Protein AF-A8AFY2-F1 (afdb_monomer_lite)

Secondary structure (DSSP, 8-state):
-PPPTTGGGTTTB-TTS-EEEEEEEESSTTSPEEEEEEEEE-HHHHHHHHHHHTT-----EEEEEEETTEEEEEEEEEHHHHHHHHT-HHHHHHH-S---HHHHHHHHHHTTTTSS---SEEEEEEEBP---TT-----SPP----GGG-HHHHHHHHHHHHHHHHHHHHHHHHT---SS-GGG--HHHHHHHHHHTT-S-HHHHHHHHHHHHHHHHHHH--EEEE--SSS--EEEESS-HHHHHHHHHHHHHHHHHHT----SS-HHHHHHHHHHHHHHHHH--SS---------HHHHHHHT-

Radius of gyration: 28.15 Å; chains: 1; bounding box: 68×41×70 Å

Sequence (305 aa):
MGIPGNYYLKGYIDDSRSGYIETLFQATFSGTEEVVASCPLLPEEVFLLVERLYWTSIDGDTIYKNDDSGTKLILKYPFSRFWDVITNNFAIAQYSEHYGLSFQLNLREKLNLDNLRFPHFIRITLPGNSIGDEFNKIKTRPHHAGIDHFECRSDIISHATYVEGMLYKIIINSGLSVTGSIDEMTFNEKIVFCRNNKLLKMKLINIVWLLKNLRNEAAHQFSFEIDDSSESHLEIKPVSEKLLVGIKEFVKTCEKRYGLTAAKIHRFDNSFRMLAGELNEAANLTQVITLGKQFPVELSSYFYG

pLDDT: mean 75.61, std 15.5, range [34.0, 96.06]

Organism: Citrobacter koseri (strain ATCC BAA-895 / CDC 4225-83 / SGSC4696) (NCBI:txid290338)

Foldseek 3Di:
DDFAPLLVLVQFFPLQDKKKKFFWAAPDPPGDIDTWAIAIGHSVLLVLLSQQRRRHNFDWDWDWDQDPVGIKIKTKGFPVRSLCRSQVLVSCVVRPPDNDPPSNVVVCVRRVVVPTDPGGMMIMITHTDHDPDDPPPCPPDPDDDPCVPLPPLVVLLVLLVQVLVLLLLLVVVVPDDDDDDSVPDDSVRSLVVCVVVVLDDVLLSVLNVLSVVLNVCSPDDWDWDDDPPPDRDIDTDSADPVSVVSQVVSLVSLCVVVVNDPDPPDSSVVSSVVSSVVSCVSSVDPDRPPPDPPQDPVRCV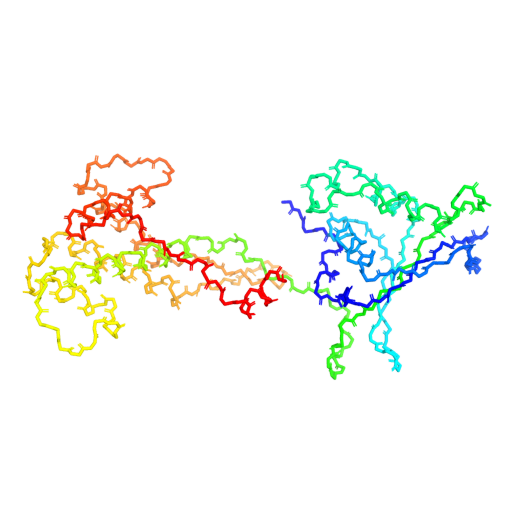VPPD

Structure (mmCIF, N/CA/C/O backbone):
data_AF-A8AFY2-F1
#
_entry.id   AF-A8AFY2-F1
#
loop_
_atom_site.group_PDB
_atom_site.id
_atom_site.type_symbol
_atom_site.label_atom_id
_atom_site.label_alt_id
_atom_site.label_comp_id
_atom_site.label_asym_id
_atom_site.label_entity_id
_atom_site.label_seq_id
_atom_site.pdbx_PDB_ins_code
_atom_site.Cartn_x
_atom_site.Cartn_y
_atom_site.Cartn_z
_atom_site.occupancy
_atom_site.B_iso_or_equiv
_atom_site.auth_seq_id
_atom_site.auth_comp_id
_atom_site.auth_asym_id
_atom_site.auth_atom_id
_atom_site.pdbx_PDB_model_num
ATOM 1 N N . MET A 1 1 ? 18.099 -5.860 -0.831 1.00 35.12 1 MET A N 1
ATOM 2 C CA . MET A 1 1 ? 18.698 -6.257 -2.126 1.00 35.12 1 MET A CA 1
ATOM 3 C C . MET A 1 1 ? 18.617 -5.040 -3.031 1.00 35.12 1 MET A C 1
ATOM 5 O O . MET A 1 1 ? 17.628 -4.331 -2.926 1.00 35.12 1 MET A O 1
ATOM 9 N N . GLY A 1 2 ? 19.662 -4.731 -3.802 1.00 42.06 2 GLY A N 1
ATOM 10 C CA . GLY A 1 2 ? 19.669 -3.542 -4.666 1.00 42.06 2 GLY A CA 1
ATOM 11 C C . GLY A 1 2 ? 18.605 -3.619 -5.763 1.00 42.06 2 GLY A C 1
ATOM 12 O O . GLY A 1 2 ? 18.209 -4.713 -6.159 1.00 42.06 2 GLY A O 1
ATOM 13 N N . ILE A 1 3 ? 18.147 -2.458 -6.231 1.00 46.72 3 ILE A N 1
ATOM 14 C CA . ILE A 1 3 ? 17.196 -2.347 -7.343 1.00 46.72 3 ILE A CA 1
ATOM 15 C C . ILE A 1 3 ? 17.880 -2.872 -8.618 1.00 46.72 3 ILE A C 1
ATOM 17 O O . ILE A 1 3 ? 19.016 -2.469 -8.888 1.00 46.72 3 ILE A O 1
ATOM 21 N N . PRO A 1 4 ? 17.240 -3.756 -9.403 1.00 60.00 4 PRO A N 1
ATOM 22 C CA . PRO A 1 4 ? 17.824 -4.234 -10.650 1.00 60.00 4 PRO A CA 1
ATOM 23 C C . PRO A 1 4 ? 18.027 -3.095 -11.659 1.00 60.00 4 PRO A C 1
ATOM 25 O O . PRO A 1 4 ? 17.193 -2.196 -11.784 1.00 60.00 4 PRO A O 1
ATOM 28 N N . GLY A 1 5 ? 19.131 -3.143 -12.406 1.00 58.81 5 GLY A N 1
ATOM 29 C CA . GLY A 1 5 ? 19.559 -2.062 -13.307 1.00 58.81 5 GLY A CA 1
ATOM 30 C C . GLY A 1 5 ? 18.551 -1.684 -14.400 1.00 58.81 5 GLY A C 1
ATOM 31 O O . GLY A 1 5 ? 18.557 -0.546 -14.861 1.00 58.81 5 GLY A O 1
ATOM 32 N N . ASN A 1 6 ? 17.650 -2.597 -14.776 1.00 67.88 6 ASN A N 1
ATOM 33 C CA . ASN A 1 6 ? 16.649 -2.388 -15.827 1.00 67.88 6 ASN A CA 1
ATOM 34 C C . ASN A 1 6 ? 15.231 -2.084 -15.306 1.00 67.88 6 ASN A C 1
ATOM 36 O O . ASN A 1 6 ? 14.285 -2.055 -16.092 1.00 67.88 6 ASN A O 1
ATOM 40 N N . TYR A 1 7 ? 15.056 -1.809 -14.006 1.00 63.97 7 TYR A N 1
ATOM 41 C CA . TYR A 1 7 ? 13.734 -1.511 -13.428 1.00 63.97 7 TYR A CA 1
ATOM 42 C C . TYR A 1 7 ? 13.033 -0.311 -14.095 1.00 63.97 7 TYR A C 1
ATOM 44 O O . TYR A 1 7 ? 11.808 -0.253 -14.155 1.00 63.97 7 TYR A O 1
ATOM 52 N N . TYR A 1 8 ? 13.805 0.624 -14.658 1.00 65.62 8 TYR A N 1
ATOM 53 C CA . TYR A 1 8 ? 13.291 1.812 -15.345 1.00 65.62 8 TYR A CA 1
ATOM 54 C C . TYR A 1 8 ? 12.450 1.532 -16.597 1.00 65.62 8 TYR A C 1
ATOM 56 O O . TYR A 1 8 ? 11.739 2.422 -17.059 1.00 65.62 8 TYR A O 1
ATOM 64 N N . LEU A 1 9 ? 12.540 0.327 -17.169 1.00 70.31 9 LEU A N 1
ATOM 65 C CA . LEU A 1 9 ? 11.723 -0.059 -18.319 1.00 70.31 9 LEU A CA 1
ATOM 66 C C . LEU A 1 9 ? 10.231 -0.098 -17.955 1.00 70.31 9 LEU A C 1
ATOM 68 O O . LEU A 1 9 ? 9.378 0.180 -18.801 1.00 70.31 9 LEU A O 1
ATOM 72 N N . LYS A 1 10 ? 9.918 -0.383 -16.682 1.00 66.25 10 LYS A N 1
ATOM 73 C CA . LYS A 1 10 ? 8.554 -0.435 -16.157 1.00 66.25 10 LYS A CA 1
ATOM 74 C C . LYS A 1 10 ? 7.951 0.973 -16.124 1.00 66.25 10 LYS A C 1
ATOM 76 O O . LYS A 1 10 ? 8.438 1.851 -15.417 1.00 66.25 10 LYS A O 1
ATOM 81 N N . GLY A 1 11 ? 6.894 1.183 -16.907 1.00 64.88 11 GLY A N 1
ATOM 82 C CA . GLY A 1 11 ? 6.210 2.473 -17.064 1.00 64.88 11 GLY A CA 1
ATOM 83 C C . GLY A 1 11 ? 6.755 3.359 -18.191 1.00 64.88 11 GLY A C 1
ATOM 84 O O . GLY A 1 11 ? 6.068 4.287 -18.615 1.00 64.88 11 GLY A O 1
ATOM 85 N N . TYR A 1 12 ? 7.947 3.067 -18.725 1.00 70.19 12 TYR A N 1
ATOM 86 C CA . TYR A 1 12 ? 8.491 3.787 -19.882 1.00 70.19 12 TYR A CA 1
ATOM 87 C C . TYR A 1 12 ? 8.052 3.169 -21.215 1.00 70.19 12 TYR A C 1
ATOM 89 O O . TYR A 1 12 ? 7.818 3.895 -22.180 1.00 70.19 12 TYR A O 1
ATOM 97 N N . ILE A 1 13 ? 7.950 1.839 -21.273 1.00 81.00 13 ILE A N 1
ATOM 98 C CA . ILE A 1 13 ? 7.560 1.100 -22.478 1.00 81.00 13 ILE A CA 1
ATOM 99 C C . ILE A 1 13 ? 6.035 1.065 -22.627 1.00 81.00 13 ILE A C 1
ATOM 101 O O . ILE A 1 13 ? 5.325 0.825 -21.654 1.00 81.00 13 ILE A O 1
ATOM 105 N N . ASP A 1 14 ? 5.561 1.299 -23.852 1.00 82.62 14 ASP A N 1
ATOM 106 C CA . ASP A 1 14 ? 4.175 1.079 -24.276 1.00 82.62 14 ASP A CA 1
ATOM 107 C C . ASP A 1 14 ? 4.045 -0.359 -24.803 1.00 82.62 14 ASP A C 1
ATOM 109 O O . ASP A 1 14 ? 4.180 -0.620 -26.000 1.00 82.62 14 ASP A O 1
ATOM 113 N N . ASP A 1 15 ? 3.840 -1.317 -23.904 1.00 82.38 15 ASP A N 1
ATOM 114 C CA . ASP A 1 15 ? 3.744 -2.744 -24.239 1.00 82.38 15 ASP A CA 1
ATOM 115 C C . ASP A 1 15 ? 2.484 -3.122 -25.038 1.00 82.38 15 ASP A C 1
ATOM 117 O O . ASP A 1 15 ? 2.405 -4.234 -25.560 1.00 82.38 15 ASP A O 1
ATOM 121 N N . SER A 1 16 ? 1.550 -2.184 -25.241 1.00 81.69 16 SER A N 1
ATOM 122 C CA . SER A 1 16 ? 0.419 -2.350 -26.161 1.00 81.69 16 SER A CA 1
ATOM 123 C C . SER A 1 16 ? 0.839 -2.307 -27.637 1.00 81.69 16 SER A C 1
ATOM 125 O O . SER A 1 16 ? 0.072 -2.692 -28.526 1.00 81.69 16 SER A O 1
ATOM 127 N N . ARG A 1 17 ? 2.067 -1.854 -27.923 1.00 84.88 17 ARG A N 1
ATOM 128 C CA . ARG A 1 17 ? 2.601 -1.695 -29.277 1.00 84.88 17 ARG A CA 1
ATOM 129 C C . ARG A 1 17 ? 3.676 -2.726 -29.596 1.00 84.88 17 ARG A C 1
ATOM 131 O O . ARG A 1 17 ? 4.396 -3.227 -28.738 1.00 84.88 17 ARG A O 1
ATOM 138 N N . SER A 1 18 ? 3.820 -3.011 -30.887 1.00 90.19 18 SER A N 1
ATOM 139 C CA . SER A 1 18 ? 4.876 -3.890 -31.383 1.00 90.19 18 SER A CA 1
ATOM 140 C C . SER A 1 18 ? 6.263 -3.269 -31.230 1.00 90.19 18 SER A C 1
ATOM 142 O O . SER A 1 18 ? 6.460 -2.070 -31.436 1.00 90.19 18 SER A O 1
ATOM 144 N N . GLY A 1 19 ? 7.233 -4.125 -30.929 1.00 91.44 19 GLY A N 1
ATOM 145 C CA . GLY A 1 19 ? 8.649 -3.793 -30.861 1.00 91.44 19 GLY A CA 1
ATOM 146 C C . GLY A 1 19 ? 9.451 -4.525 -31.928 1.00 91.44 19 GLY A C 1
ATOM 147 O O . GLY A 1 19 ? 8.912 -5.146 -32.848 1.00 91.44 19 GLY A O 1
ATOM 148 N N . TYR A 1 20 ? 10.767 -4.462 -31.797 1.00 92.94 20 TYR A N 1
ATOM 149 C CA . TYR A 1 20 ? 11.687 -5.090 -32.729 1.00 92.94 20 TYR A CA 1
ATOM 150 C C . TYR A 1 20 ? 12.940 -5.587 -32.021 1.00 92.94 20 TYR A C 1
ATOM 152 O O . TYR A 1 20 ? 13.428 -4.934 -31.100 1.00 92.94 20 TYR A O 1
ATOM 160 N N . ILE A 1 21 ? 13.478 -6.721 -32.458 1.00 93.31 21 ILE A N 1
ATOM 161 C CA . ILE A 1 21 ? 14.697 -7.300 -31.897 1.00 93.31 21 ILE A CA 1
ATOM 162 C C . ILE A 1 21 ? 15.632 -7.794 -32.995 1.00 93.31 21 ILE A C 1
ATOM 164 O O . ILE A 1 21 ? 15.208 -8.396 -33.979 1.00 93.31 21 ILE A O 1
ATOM 168 N N . GLU A 1 22 ? 16.918 -7.520 -32.819 1.00 93.00 22 GLU A N 1
ATOM 169 C CA . GLU A 1 22 ? 17.960 -7.759 -33.809 1.00 93.00 22 GLU A CA 1
ATOM 170 C C . GLU A 1 22 ? 19.194 -8.365 -33.155 1.00 93.00 22 GLU A C 1
ATOM 172 O O . GLU A 1 22 ? 19.614 -7.940 -32.078 1.00 93.00 22 GLU A O 1
ATOM 177 N N . THR A 1 23 ? 19.838 -9.305 -33.837 1.00 91.88 23 THR A N 1
ATOM 178 C CA . THR A 1 23 ? 21.165 -9.801 -33.462 1.00 91.88 23 THR A CA 1
ATOM 179 C C . THR A 1 23 ? 22.224 -9.150 -34.333 1.00 91.88 23 THR A C 1
ATOM 181 O O . THR A 1 23 ? 22.080 -9.108 -35.557 1.00 91.88 23 THR A O 1
ATOM 184 N N . LEU A 1 24 ? 23.304 -8.681 -33.718 1.00 90.56 24 LEU A N 1
ATOM 185 C CA . LEU A 1 24 ? 24.365 -7.945 -34.395 1.00 90.56 24 LEU A CA 1
ATOM 186 C C . LEU A 1 24 ? 25.684 -8.714 -34.345 1.00 90.56 24 LEU A C 1
ATOM 188 O O . LEU A 1 24 ? 26.076 -9.247 -33.302 1.00 90.56 24 LEU A O 1
ATOM 192 N N . PHE A 1 25 ? 26.402 -8.710 -35.461 1.00 88.25 25 PHE A N 1
ATOM 193 C CA . PHE A 1 25 ? 27.758 -9.228 -35.574 1.00 88.25 25 PHE A CA 1
ATOM 194 C C . PHE A 1 25 ? 28.734 -8.086 -35.831 1.00 88.25 25 PHE A C 1
ATOM 196 O O . PHE A 1 25 ? 28.479 -7.202 -36.644 1.00 88.25 25 PHE A O 1
ATOM 203 N N . GLN A 1 26 ? 29.873 -8.118 -35.145 1.00 87.38 26 GLN A N 1
ATOM 204 C CA . GLN A 1 26 ? 30.950 -7.163 -35.332 1.00 87.38 26 GLN A CA 1
ATOM 205 C C . GLN A 1 26 ? 32.232 -7.952 -35.603 1.00 87.38 26 GLN A C 1
ATOM 207 O O . GLN A 1 26 ? 32.703 -8.695 -34.747 1.00 87.38 26 GLN A O 1
ATOM 212 N N . ALA A 1 27 ? 32.776 -7.839 -36.817 1.00 79.00 27 ALA A N 1
ATOM 213 C CA . ALA A 1 27 ? 33.933 -8.638 -37.234 1.00 79.00 27 ALA A CA 1
ATOM 214 C C . ALA A 1 27 ? 35.244 -8.206 -36.550 1.00 79.00 27 ALA A C 1
ATOM 216 O O . ALA A 1 27 ? 36.168 -9.003 -36.405 1.00 79.00 27 ALA A O 1
ATOM 217 N N . THR A 1 28 ? 35.341 -6.934 -36.160 1.00 76.62 28 THR A N 1
ATOM 218 C CA . THR A 1 28 ? 36.525 -6.323 -35.544 1.00 76.62 28 THR A CA 1
ATOM 219 C C . THR A 1 28 ? 36.102 -5.327 -34.467 1.00 76.62 28 THR A C 1
ATOM 221 O O . THR A 1 28 ? 35.000 -4.793 -34.518 1.00 76.62 28 THR A O 1
ATOM 224 N N . PHE A 1 29 ? 36.986 -5.029 -33.510 1.00 64.94 29 PHE A N 1
ATOM 225 C CA . PHE A 1 29 ? 36.675 -4.166 -32.357 1.00 64.94 29 PHE A CA 1
ATOM 226 C C . PHE A 1 29 ? 36.197 -2.746 -32.735 1.00 64.94 29 PHE A C 1
ATOM 228 O O . PHE A 1 29 ? 35.421 -2.135 -32.009 1.00 64.94 29 PHE A O 1
ATOM 235 N N . SER A 1 30 ? 36.639 -2.223 -33.883 1.00 70.81 30 SER A N 1
ATOM 236 C CA . SER A 1 30 ? 36.232 -0.923 -34.442 1.00 70.81 30 SER A CA 1
ATOM 237 C C . SER A 1 30 ? 35.389 -1.048 -35.720 1.00 70.81 30 SER A C 1
ATOM 239 O O . SER A 1 30 ? 35.192 -0.064 -36.433 1.00 70.81 30 SER A O 1
ATOM 241 N N . GLY A 1 31 ? 34.928 -2.258 -36.044 1.00 72.31 31 GLY A N 1
ATOM 242 C CA . GLY A 1 31 ? 34.167 -2.544 -37.256 1.00 72.31 31 GLY A CA 1
ATOM 243 C C . GLY A 1 31 ? 32.717 -2.076 -37.169 1.00 72.31 31 GLY A C 1
ATOM 244 O O . GLY A 1 31 ? 32.169 -1.906 -36.079 1.00 72.31 31 GLY A O 1
ATOM 245 N N . THR A 1 32 ? 32.083 -1.900 -38.327 1.00 82.31 32 THR A N 1
ATOM 246 C CA . THR A 1 32 ? 30.643 -1.648 -38.413 1.00 82.31 32 THR A CA 1
ATOM 247 C C . THR A 1 32 ? 29.857 -2.881 -37.987 1.00 82.31 32 THR A C 1
ATOM 249 O O . THR A 1 32 ? 30.237 -4.014 -38.285 1.00 82.31 32 THR A O 1
ATOM 252 N N . GLU A 1 33 ? 28.751 -2.651 -37.291 1.00 87.94 33 GLU A N 1
ATOM 253 C CA . GLU A 1 33 ? 27.855 -3.714 -36.844 1.00 87.94 33 GLU A CA 1
ATOM 254 C C . GLU A 1 33 ? 26.941 -4.131 -37.988 1.00 87.94 33 GLU A C 1
ATOM 256 O O . GLU A 1 33 ? 26.249 -3.306 -38.585 1.00 87.94 33 GLU A O 1
ATOM 261 N N . GLU A 1 34 ? 26.950 -5.423 -38.284 1.00 89.00 34 GLU A N 1
ATOM 262 C CA . GLU A 1 34 ? 26.099 -6.052 -39.282 1.00 89.00 34 GLU A CA 1
ATOM 263 C C . GLU A 1 34 ? 24.878 -6.662 -38.586 1.00 89.00 34 GLU A C 1
ATOM 265 O O . GLU A 1 34 ? 25.021 -7.404 -37.611 1.00 89.00 34 GLU A O 1
ATOM 270 N N . VAL A 1 35 ? 23.672 -6.357 -39.078 1.00 89.50 35 VAL A N 1
ATOM 271 C CA . VAL A 1 35 ? 22.442 -7.016 -38.616 1.00 89.50 35 VAL A CA 1
ATOM 272 C C . VAL A 1 35 ? 22.393 -8.410 -39.224 1.00 89.50 35 VAL A C 1
ATOM 274 O O . VAL A 1 35 ? 22.343 -8.562 -40.441 1.00 89.50 35 VAL A O 1
ATOM 277 N N . VAL A 1 36 ? 22.409 -9.423 -38.365 1.00 87.62 36 VAL A N 1
ATOM 278 C CA . VAL A 1 36 ? 22.460 -10.834 -38.765 1.00 87.62 36 VAL A CA 1
ATOM 279 C C . VAL A 1 36 ? 21.061 -11.438 -38.858 1.00 87.62 36 VAL A C 1
ATOM 281 O O . VAL A 1 36 ? 20.768 -12.213 -39.763 1.00 87.62 36 VAL A O 1
ATOM 284 N N . ALA A 1 37 ? 20.196 -11.076 -37.917 1.00 88.25 37 ALA A N 1
ATOM 285 C CA . ALA A 1 37 ? 18.800 -11.477 -37.882 1.00 88.25 37 ALA A CA 1
ATOM 286 C C . ALA A 1 37 ? 17.982 -10.413 -37.167 1.00 88.25 37 ALA A C 1
ATOM 288 O O . ALA A 1 37 ? 18.512 -9.600 -36.408 1.00 88.25 37 ALA A O 1
ATOM 289 N N . SER A 1 38 ? 16.694 -10.413 -37.481 1.00 89.00 38 SER A N 1
ATOM 290 C CA . SER A 1 38 ? 15.835 -9.256 -37.328 1.00 89.00 38 SER A CA 1
ATOM 291 C C . SER A 1 38 ? 14.393 -9.740 -37.244 1.00 89.00 38 SER A C 1
ATOM 293 O O . SER A 1 38 ? 13.915 -10.381 -38.181 1.00 89.00 38 SER A O 1
ATOM 295 N N . CYS A 1 39 ? 13.702 -9.479 -36.137 1.00 89.75 39 CYS A N 1
ATOM 296 C CA . CYS A 1 39 ? 12.349 -9.978 -35.919 1.00 89.75 39 CYS A CA 1
ATOM 297 C C . CYS A 1 39 ? 11.449 -8.927 -35.255 1.00 89.75 39 CYS A C 1
ATOM 299 O O . CYS A 1 39 ? 11.849 -8.329 -34.252 1.00 89.75 39 CYS A O 1
ATOM 301 N N . PRO A 1 40 ? 10.212 -8.724 -35.750 1.00 90.94 40 PRO A N 1
ATOM 302 C CA . PRO A 1 40 ? 9.210 -7.969 -35.012 1.00 90.94 40 PRO A CA 1
ATOM 303 C C . PRO A 1 40 ? 8.761 -8.730 -33.762 1.00 90.94 40 PRO A C 1
ATOM 305 O O . PRO A 1 40 ? 8.638 -9.957 -33.772 1.00 90.94 40 PRO A O 1
ATOM 308 N N . LEU A 1 41 ? 8.493 -7.979 -32.700 1.00 90.19 41 LEU A N 1
ATOM 309 C CA . LEU A 1 41 ? 7.887 -8.473 -31.470 1.00 90.19 41 LEU A CA 1
ATOM 310 C C . LEU A 1 41 ? 6.433 -8.016 -31.424 1.00 90.19 41 LEU A C 1
ATOM 312 O O . LEU A 1 41 ? 6.143 -6.826 -31.574 1.00 90.19 41 LEU A O 1
ATOM 316 N N . LEU A 1 42 ? 5.520 -8.959 -31.215 1.00 89.44 42 LEU A N 1
ATOM 317 C CA . LEU A 1 42 ? 4.121 -8.645 -30.934 1.00 89.44 42 LEU A CA 1
ATOM 318 C C . LEU A 1 42 ? 3.990 -7.967 -29.555 1.00 89.44 42 LEU A C 1
ATOM 320 O O . LEU A 1 42 ? 4.881 -8.140 -28.726 1.00 89.44 42 LEU A O 1
ATOM 324 N N . PRO A 1 43 ? 2.900 -7.228 -29.278 1.00 87.31 43 PRO A N 1
ATOM 325 C CA . PRO A 1 43 ? 2.682 -6.579 -27.977 1.00 87.31 43 PRO A CA 1
ATOM 326 C C . PRO A 1 43 ? 2.889 -7.516 -26.773 1.00 87.31 43 PRO A C 1
ATOM 328 O O . PRO A 1 43 ? 3.672 -7.226 -25.876 1.00 87.31 43 PRO A O 1
ATOM 331 N N . GLU A 1 44 ? 2.314 -8.722 -26.812 1.00 85.56 44 GLU A N 1
ATOM 332 C CA . GLU A 1 44 ? 2.502 -9.738 -25.760 1.00 85.56 44 GLU A CA 1
ATOM 333 C C . GLU A 1 44 ? 3.972 -10.164 -25.592 1.00 85.56 44 GLU A C 1
ATOM 335 O O . GLU A 1 44 ? 4.439 -10.445 -24.491 1.00 85.56 44 GLU A O 1
ATOM 340 N N . GLU A 1 45 ? 4.737 -10.189 -26.682 1.00 88.06 45 GLU A N 1
ATOM 341 C CA . GLU A 1 45 ? 6.161 -10.526 -26.666 1.00 88.06 45 GLU A CA 1
ATOM 342 C C . GLU A 1 45 ? 7.015 -9.370 -26.139 1.00 88.06 45 GLU A C 1
ATOM 344 O O . GLU A 1 45 ? 8.028 -9.607 -25.482 1.00 88.06 45 GLU A O 1
ATOM 349 N N . VAL A 1 46 ? 6.602 -8.126 -26.399 1.00 87.31 46 VAL A N 1
ATOM 350 C CA . VAL A 1 46 ? 7.191 -6.923 -25.801 1.00 87.31 46 VAL A CA 1
ATOM 351 C C . VAL A 1 46 ? 6.967 -6.929 -24.295 1.00 87.31 46 VAL A C 1
ATOM 353 O O . VAL A 1 46 ? 7.935 -6.778 -23.550 1.00 87.31 46 VAL A O 1
ATOM 356 N N . PHE A 1 47 ? 5.732 -7.173 -23.855 1.00 85.56 47 PHE A N 1
ATOM 357 C CA . PHE A 1 47 ? 5.381 -7.294 -22.444 1.00 85.56 47 PHE A CA 1
ATOM 358 C C . PHE A 1 47 ? 6.263 -8.334 -21.737 1.00 85.56 47 PHE A C 1
ATOM 360 O O . PHE A 1 47 ? 6.986 -7.994 -20.802 1.00 85.56 47 PHE A O 1
ATOM 367 N N . LEU A 1 48 ? 6.307 -9.573 -22.247 1.00 85.81 48 LEU A N 1
ATOM 368 C CA . LEU A 1 48 ? 7.105 -10.656 -21.655 1.00 85.81 48 LEU A CA 1
ATOM 369 C C . LEU A 1 48 ? 8.611 -10.355 -21.653 1.00 85.81 48 LEU A C 1
ATOM 371 O O . LEU A 1 48 ? 9.323 -10.713 -20.712 1.00 85.81 48 LEU A O 1
ATOM 375 N N . LEU A 1 49 ? 9.125 -9.704 -22.699 1.00 87.62 49 LEU A N 1
ATOM 376 C CA . LEU A 1 49 ? 10.531 -9.312 -22.769 1.00 87.62 49 LEU A CA 1
ATOM 377 C C . LEU A 1 49 ? 10.874 -8.259 -21.711 1.00 87.62 49 LEU A C 1
ATOM 379 O O . LEU A 1 49 ? 11.882 -8.399 -21.017 1.00 87.62 49 LEU A O 1
ATOM 383 N N . VAL A 1 50 ? 10.041 -7.226 -21.571 1.00 84.81 50 VAL A N 1
ATOM 384 C CA . VAL A 1 50 ? 10.212 -6.175 -20.559 1.00 84.81 50 VAL A CA 1
ATOM 385 C C . VAL A 1 50 ? 10.083 -6.760 -19.156 1.00 84.81 50 VAL A C 1
ATOM 387 O O . VAL A 1 50 ? 10.922 -6.457 -18.306 1.00 84.81 50 VAL A O 1
ATOM 390 N N . GLU A 1 51 ? 9.111 -7.652 -18.937 1.00 81.31 51 GLU A N 1
ATOM 391 C CA . GLU A 1 51 ? 8.907 -8.373 -17.677 1.00 81.31 51 GLU A CA 1
ATOM 392 C C . GLU A 1 51 ? 10.143 -9.213 -17.288 1.00 81.31 51 GLU A C 1
ATOM 394 O O . GLU A 1 51 ? 10.538 -9.311 -16.129 1.00 81.31 51 GLU A O 1
ATOM 399 N N . ARG A 1 52 ? 10.837 -9.807 -18.255 1.00 83.38 52 ARG A N 1
ATOM 400 C CA . ARG A 1 52 ? 12.079 -10.523 -17.941 1.00 83.38 52 ARG A CA 1
ATOM 401 C C . ARG A 1 52 ? 13.234 -9.578 -17.696 1.00 83.38 52 ARG A C 1
ATOM 403 O O . ARG A 1 52 ? 14.030 -9.835 -16.803 1.00 83.38 52 ARG A O 1
ATOM 410 N N . LEU A 1 53 ? 13.343 -8.504 -18.474 1.00 81.81 53 LEU A N 1
ATOM 411 C CA . LEU A 1 53 ? 14.456 -7.568 -18.373 1.00 81.81 53 LEU A CA 1
ATOM 412 C C . LEU A 1 53 ? 14.440 -6.773 -17.070 1.00 81.81 53 LEU A C 1
ATOM 414 O O . LEU A 1 53 ? 15.513 -6.562 -16.509 1.00 81.81 53 LEU A O 1
ATOM 418 N N . TYR A 1 54 ? 13.284 -6.354 -16.553 1.00 76.88 54 TYR A N 1
ATOM 419 C CA . TYR A 1 54 ? 13.256 -5.428 -15.414 1.00 76.88 54 TYR A CA 1
ATOM 420 C C . TYR A 1 54 ? 13.869 -5.986 -14.129 1.00 76.88 54 TYR A C 1
ATOM 422 O O . TYR A 1 54 ? 14.357 -5.206 -13.318 1.00 76.88 54 TYR A O 1
ATOM 430 N N . TRP A 1 55 ? 13.882 -7.308 -13.941 1.00 70.25 55 TRP A N 1
ATOM 431 C CA . TRP A 1 55 ? 14.490 -7.959 -12.775 1.00 70.25 55 TRP A CA 1
ATOM 432 C C . TRP A 1 55 ? 16.002 -8.122 -12.865 1.00 70.25 55 TRP A C 1
ATOM 434 O O . TRP A 1 55 ? 16.638 -8.683 -11.972 1.00 70.25 55 TRP A O 1
ATOM 444 N N . THR A 1 56 ? 16.597 -7.659 -13.956 1.00 71.75 56 THR A N 1
ATOM 445 C CA . THR A 1 56 ? 17.962 -8.013 -14.315 1.00 71.75 56 THR A CA 1
ATOM 446 C C . THR A 1 56 ? 18.880 -6.825 -14.112 1.00 71.75 56 THR A C 1
ATOM 448 O O . THR A 1 56 ? 18.517 -5.670 -14.347 1.00 71.75 56 THR A O 1
ATOM 451 N N . SER A 1 57 ? 20.108 -7.125 -13.709 1.00 69.25 57 SER A N 1
ATOM 452 C CA . SER A 1 57 ? 21.184 -6.142 -13.587 1.00 69.25 57 SER A CA 1
ATOM 453 C C . SER A 1 57 ? 22.116 -6.183 -14.797 1.00 69.25 57 SER A C 1
ATOM 455 O O . SER A 1 57 ? 23.308 -5.932 -14.652 1.00 69.25 57 SER A O 1
ATOM 457 N N . ILE A 1 58 ? 21.614 -6.570 -15.979 1.00 73.88 58 ILE A N 1
ATOM 458 C CA . ILE A 1 58 ? 22.443 -6.532 -17.186 1.00 73.88 58 ILE A CA 1
ATOM 459 C C . ILE A 1 58 ? 22.677 -5.080 -17.589 1.00 73.88 58 ILE A C 1
ATOM 461 O O . ILE A 1 58 ? 21.733 -4.328 -17.835 1.00 73.88 58 ILE A O 1
ATOM 465 N N . ASP A 1 59 ? 23.948 -4.710 -17.671 1.00 69.06 59 ASP A N 1
ATOM 466 C CA . ASP A 1 59 ? 24.364 -3.416 -18.192 1.00 69.06 59 ASP A CA 1
ATOM 467 C C . ASP A 1 59 ? 24.396 -3.460 -19.724 1.00 69.06 59 ASP A C 1
ATOM 469 O O . ASP A 1 59 ? 24.943 -4.394 -20.326 1.00 69.06 59 ASP A O 1
ATOM 473 N N . GLY A 1 60 ? 23.821 -2.439 -20.352 1.00 70.44 60 GLY A N 1
ATOM 474 C CA . GLY A 1 60 ? 23.809 -2.260 -21.799 1.00 70.44 60 GLY A CA 1
ATOM 475 C C . GLY A 1 60 ? 23.723 -0.793 -22.194 1.00 70.44 60 GLY A C 1
ATOM 476 O O . GLY A 1 60 ? 23.423 0.077 -21.374 1.00 70.44 60 GLY A O 1
ATOM 477 N N . ASP A 1 61 ? 23.970 -0.527 -23.471 1.00 74.62 61 ASP A N 1
ATOM 478 C CA . ASP A 1 61 ? 23.821 0.807 -24.034 1.00 74.62 61 ASP A CA 1
ATOM 479 C C . ASP A 1 61 ? 22.337 1.101 -24.242 1.00 74.62 61 ASP A C 1
ATOM 481 O O . ASP A 1 61 ? 21.598 0.308 -24.826 1.00 74.62 61 ASP A O 1
ATOM 485 N N . THR A 1 62 ? 21.898 2.264 -23.776 1.00 73.62 62 THR A N 1
ATOM 486 C CA . THR A 1 62 ? 20.508 2.708 -23.898 1.00 73.62 62 THR A CA 1
ATOM 487 C C . THR A 1 62 ? 20.463 4.003 -24.691 1.00 73.62 62 THR A C 1
ATOM 489 O O . THR A 1 62 ? 21.103 4.991 -24.328 1.00 73.62 62 THR A O 1
ATOM 492 N N . ILE A 1 63 ? 19.707 4.004 -25.785 1.00 73.69 63 ILE A N 1
ATOM 493 C CA . ILE A 1 63 ? 19.529 5.148 -26.675 1.00 73.69 63 ILE A CA 1
ATOM 494 C C . ILE A 1 63 ? 18.040 5.466 -26.763 1.00 73.69 63 ILE A C 1
ATOM 496 O O . ILE A 1 63 ? 17.227 4.622 -27.123 1.00 73.69 63 ILE A O 1
ATOM 500 N N . TYR A 1 64 ? 17.698 6.720 -26.504 1.00 68.44 64 TYR A N 1
ATOM 501 C CA . TYR A 1 64 ? 16.341 7.237 -26.624 1.00 68.44 64 TYR A CA 1
ATOM 502 C C . TYR A 1 64 ? 16.188 7.955 -27.967 1.00 68.44 64 TYR A C 1
ATOM 504 O O . TYR A 1 64 ? 17.025 8.795 -28.314 1.00 68.44 64 TYR A O 1
ATOM 512 N N . LYS A 1 65 ? 15.139 7.636 -28.730 1.00 70.06 65 LYS A N 1
ATOM 513 C CA . LYS A 1 65 ? 14.810 8.310 -29.993 1.00 70.06 65 LYS A CA 1
ATOM 514 C C . LYS A 1 65 ? 13.353 8.748 -30.000 1.00 70.06 65 LYS A C 1
ATOM 516 O O . LYS A 1 65 ? 12.481 7.951 -29.693 1.00 70.06 65 LYS A O 1
ATOM 521 N N . ASN A 1 66 ? 13.108 9.983 -30.416 1.00 66.44 66 ASN A N 1
ATOM 522 C CA . ASN A 1 66 ? 11.778 10.465 -30.774 1.00 66.44 66 ASN A CA 1
ATOM 523 C C . ASN A 1 66 ? 11.766 10.680 -32.287 1.00 66.44 66 ASN A C 1
ATOM 525 O O . ASN A 1 66 ? 12.664 11.338 -32.814 1.00 66.44 66 ASN A O 1
ATOM 529 N N . ASP A 1 67 ? 10.790 10.097 -32.971 1.00 65.44 67 ASP A N 1
ATOM 530 C CA . ASP A 1 67 ? 10.536 10.323 -34.392 1.00 65.44 67 ASP A CA 1
ATOM 531 C C . ASP A 1 67 ? 9.033 10.537 -34.635 1.00 65.44 67 ASP A C 1
ATOM 533 O O . ASP A 1 67 ? 8.234 10.506 -33.698 1.00 65.44 67 ASP A O 1
ATOM 537 N N . ASP A 1 68 ? 8.640 10.743 -35.893 1.00 58.41 68 ASP A N 1
ATOM 538 C CA . ASP A 1 68 ? 7.241 10.982 -36.283 1.00 58.41 68 ASP A CA 1
ATOM 539 C C . ASP A 1 68 ? 6.289 9.826 -35.901 1.00 58.41 68 ASP A C 1
ATOM 541 O O . ASP A 1 68 ? 5.071 9.995 -35.910 1.00 58.41 68 ASP A O 1
ATOM 545 N N . SER A 1 69 ? 6.824 8.647 -35.551 1.00 63.25 69 SER A N 1
ATOM 546 C CA . SER A 1 69 ? 6.053 7.485 -35.087 1.00 63.25 69 SER A CA 1
ATOM 547 C C . SER A 1 69 ? 5.976 7.350 -33.558 1.00 63.25 69 SER A C 1
ATOM 549 O O . SER A 1 69 ? 5.310 6.439 -33.058 1.00 63.25 69 SER A O 1
ATOM 551 N N . GLY A 1 70 ? 6.608 8.264 -32.814 1.00 69.88 70 GLY A N 1
ATOM 552 C CA . GLY A 1 70 ? 6.568 8.351 -31.356 1.00 69.88 70 GLY A CA 1
ATOM 553 C C . GLY A 1 70 ? 7.927 8.145 -30.682 1.00 69.88 70 GLY A C 1
ATOM 554 O O . GLY A 1 70 ? 8.988 8.150 -31.310 1.00 69.88 70 GLY A O 1
ATOM 555 N N . THR A 1 71 ? 7.891 7.972 -29.361 1.00 75.81 71 THR A N 1
ATOM 556 C CA . THR A 1 71 ? 9.076 7.674 -28.552 1.00 75.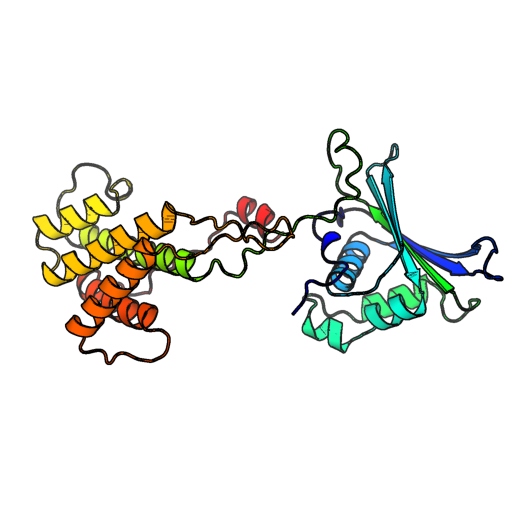81 71 THR A CA 1
ATOM 557 C C . THR A 1 71 ? 9.483 6.214 -28.728 1.00 75.81 71 THR A C 1
ATOM 559 O O . THR A 1 71 ? 8.648 5.314 -28.742 1.00 75.81 71 THR A O 1
ATOM 562 N N . LYS A 1 72 ? 10.784 5.966 -28.862 1.00 82.69 72 LYS A N 1
ATOM 563 C CA . LYS A 1 72 ? 11.392 4.640 -28.976 1.00 82.69 72 LYS A CA 1
ATOM 564 C C . LYS A 1 72 ? 12.578 4.525 -28.033 1.00 82.69 72 LYS A C 1
ATOM 566 O O . LYS A 1 72 ? 13.440 5.407 -27.980 1.00 82.69 72 LYS A O 1
ATOM 571 N N . LEU A 1 73 ? 12.652 3.393 -27.347 1.00 84.06 73 LEU A N 1
ATOM 572 C CA . LEU A 1 73 ? 13.803 2.990 -26.557 1.00 84.06 73 LEU A CA 1
ATOM 573 C C . LEU A 1 73 ? 14.609 1.953 -27.328 1.00 84.06 73 LEU A C 1
ATOM 575 O O . LEU A 1 73 ? 14.092 0.896 -27.673 1.00 84.06 73 LEU A O 1
ATOM 579 N N . ILE A 1 74 ? 15.878 2.241 -27.587 1.00 86.56 74 ILE A N 1
ATOM 580 C CA . ILE A 1 74 ? 16.806 1.302 -28.210 1.00 86.56 74 ILE A CA 1
ATOM 581 C C . ILE A 1 74 ? 17.777 0.821 -27.139 1.00 86.56 74 ILE A C 1
ATOM 583 O O . ILE A 1 74 ? 18.620 1.581 -26.667 1.00 86.56 74 ILE A O 1
ATOM 587 N N . LEU A 1 75 ? 17.656 -0.447 -26.774 1.00 88.06 75 LEU A N 1
ATOM 588 C CA . LEU A 1 75 ? 18.526 -1.130 -25.826 1.00 88.06 75 LEU A CA 1
ATOM 589 C C . LEU A 1 75 ? 19.516 -1.992 -26.590 1.00 88.06 75 LEU A C 1
ATOM 591 O O . LEU A 1 75 ? 19.136 -2.673 -27.543 1.00 88.06 75 LEU A O 1
ATOM 595 N N . LYS A 1 76 ? 20.773 -2.000 -26.167 1.00 90.25 76 LYS A N 1
ATOM 596 C CA . LYS A 1 76 ? 21.799 -2.849 -26.755 1.00 90.25 76 LYS A CA 1
ATOM 597 C C . LYS A 1 76 ? 22.621 -3.527 -25.673 1.00 90.25 76 LYS A C 1
ATOM 599 O O . LYS A 1 76 ? 23.249 -2.869 -24.851 1.00 90.25 76 LYS A O 1
ATOM 604 N N . TYR A 1 77 ? 22.661 -4.852 -25.719 1.00 90.06 77 TYR A N 1
ATOM 605 C CA . TYR A 1 77 ? 23.355 -5.676 -24.732 1.00 90.06 77 TYR A CA 1
ATOM 606 C C . TYR A 1 77 ? 24.363 -6.608 -25.410 1.00 90.06 77 TYR A C 1
ATOM 608 O O . TYR A 1 77 ? 24.143 -7.012 -26.557 1.00 90.06 77 TYR A O 1
ATOM 616 N N . PRO A 1 78 ? 25.439 -7.021 -24.714 1.00 89.62 78 PRO A N 1
ATOM 617 C CA . PRO A 1 78 ? 26.224 -8.179 -25.127 1.00 89.62 78 PRO A CA 1
ATOM 618 C C . PRO A 1 78 ? 25.314 -9.407 -25.247 1.00 89.62 78 PRO A C 1
ATOM 620 O O . PRO A 1 78 ? 24.557 -9.706 -24.321 1.00 89.62 78 PRO A O 1
ATOM 623 N N . PHE A 1 79 ? 25.389 -10.114 -26.377 1.00 89.19 79 PHE A N 1
ATOM 624 C CA . PHE A 1 79 ? 24.444 -11.184 -26.706 1.00 89.19 79 PHE A CA 1
ATOM 625 C C . PHE A 1 79 ? 24.426 -12.285 -25.643 1.00 89.19 79 PHE A C 1
ATOM 627 O O . PHE A 1 79 ? 23.353 -12.659 -25.182 1.00 89.19 79 PHE A O 1
ATOM 634 N N . SER A 1 80 ? 25.599 -12.754 -25.200 1.00 86.75 80 SER A N 1
ATOM 635 C CA . SER A 1 80 ? 25.705 -13.804 -24.177 1.00 86.75 80 SER A CA 1
ATOM 636 C C . SER A 1 80 ? 25.032 -13.405 -22.866 1.00 86.75 80 SER A C 1
ATOM 638 O O . SER A 1 80 ? 24.202 -14.145 -22.354 1.00 86.75 80 SER A O 1
ATOM 640 N N . ARG A 1 81 ? 25.306 -12.192 -22.369 1.00 86.69 81 ARG A N 1
ATOM 641 C CA . ARG A 1 81 ? 24.718 -11.685 -21.120 1.00 86.69 81 ARG A CA 1
ATOM 642 C C . ARG A 1 81 ? 23.204 -11.552 -21.204 1.00 86.69 81 ARG A C 1
ATOM 644 O O . ARG A 1 81 ? 22.513 -11.878 -20.247 1.00 86.69 81 ARG A O 1
ATOM 651 N N . PHE A 1 82 ? 22.695 -11.061 -22.331 1.00 89.31 82 PHE A N 1
ATOM 652 C CA . PHE A 1 82 ? 21.257 -10.997 -22.554 1.00 89.31 82 PHE A CA 1
ATOM 653 C C . PHE A 1 82 ? 20.643 -12.399 -22.598 1.00 89.31 82 PHE A C 1
ATOM 655 O O . PHE A 1 82 ? 19.647 -12.659 -21.924 1.00 89.31 82 PHE A O 1
ATOM 662 N N . TRP A 1 83 ? 21.243 -13.303 -23.375 1.00 88.19 83 TRP A N 1
ATOM 663 C CA . TRP A 1 83 ? 20.701 -14.635 -23.604 1.00 88.19 83 TRP A CA 1
ATOM 664 C C . TRP A 1 83 ? 20.672 -15.454 -22.316 1.00 88.19 83 TRP A C 1
ATOM 666 O O . TRP A 1 83 ? 19.628 -16.002 -21.971 1.00 88.19 83 TRP A O 1
ATOM 676 N N . ASP A 1 84 ? 21.763 -15.456 -21.549 1.00 84.19 84 ASP A N 1
ATOM 677 C CA . ASP A 1 84 ? 21.856 -16.155 -20.261 1.00 84.19 84 ASP A CA 1
ATOM 678 C C . ASP A 1 84 ? 20.749 -15.728 -19.295 1.00 84.19 84 ASP A C 1
ATOM 680 O O . ASP A 1 84 ? 20.234 -16.533 -18.526 1.00 84.19 84 ASP A O 1
ATOM 684 N N . VAL A 1 85 ? 20.355 -14.459 -19.352 1.00 80.25 85 VAL A N 1
ATOM 685 C CA . VAL A 1 85 ? 19.369 -13.877 -18.450 1.00 80.25 85 VAL A CA 1
ATOM 686 C C . VAL A 1 85 ? 17.937 -14.145 -18.907 1.00 80.25 85 VAL A C 1
ATOM 688 O O . VAL A 1 85 ? 17.121 -14.610 -18.114 1.00 80.25 85 VAL A O 1
ATOM 691 N N . ILE A 1 86 ? 17.628 -13.929 -20.187 1.00 81.56 86 ILE A N 1
ATOM 692 C CA . ILE A 1 86 ? 16.283 -14.164 -20.742 1.00 81.56 86 ILE A CA 1
ATOM 693 C C . ILE A 1 86 ? 15.914 -15.652 -20.782 1.00 81.56 86 ILE A C 1
ATOM 695 O O . ILE A 1 86 ? 14.726 -15.990 -20.827 1.00 81.56 86 ILE A O 1
ATOM 699 N N . THR A 1 87 ? 16.915 -16.532 -20.747 1.00 80.81 87 THR A N 1
ATOM 700 C CA . THR A 1 87 ? 16.751 -17.992 -20.737 1.00 80.81 87 THR A CA 1
ATOM 701 C C . THR A 1 87 ? 16.918 -18.631 -19.356 1.00 80.81 87 THR A C 1
ATOM 703 O O . THR A 1 87 ? 16.819 -19.853 -19.222 1.00 80.81 87 THR A O 1
ATOM 706 N N . ASN A 1 88 ? 17.145 -17.837 -18.302 1.00 80.94 88 ASN A N 1
ATOM 707 C CA . ASN A 1 88 ? 17.311 -18.364 -16.951 1.00 80.94 88 ASN A CA 1
ATOM 708 C C . ASN A 1 88 ? 15.966 -18.796 -16.350 1.00 80.94 88 ASN A C 1
ATOM 710 O O . ASN A 1 88 ? 15.271 -18.020 -15.693 1.00 80.94 88 ASN A O 1
ATOM 714 N N . ASN A 1 89 ? 15.632 -20.073 -16.522 1.00 75.75 89 ASN A N 1
ATOM 715 C CA . ASN A 1 89 ? 14.382 -20.660 -16.033 1.00 75.75 89 ASN A CA 1
ATOM 716 C C . ASN A 1 89 ? 14.170 -20.513 -14.521 1.00 75.75 89 ASN A C 1
ATOM 718 O O . ASN A 1 89 ? 13.026 -20.407 -14.083 1.00 75.75 89 ASN A O 1
ATOM 722 N N . PHE A 1 90 ? 15.245 -20.509 -13.727 1.00 74.56 90 PHE A N 1
ATOM 723 C CA . PHE A 1 90 ? 15.146 -20.363 -12.275 1.00 74.56 90 PHE A CA 1
ATOM 724 C C . PHE A 1 90 ? 14.764 -18.931 -11.889 1.00 74.56 90 PHE A C 1
ATOM 726 O O . PHE A 1 90 ? 13.832 -18.734 -11.115 1.00 74.56 90 PHE A O 1
ATOM 733 N N . ALA A 1 91 ? 15.429 -17.933 -12.479 1.00 71.06 91 ALA A N 1
ATOM 734 C CA . ALA A 1 91 ? 15.101 -16.527 -12.250 1.00 71.06 91 ALA A CA 1
ATOM 735 C C . ALA A 1 91 ? 13.676 -16.198 -12.725 1.00 71.06 91 ALA A C 1
ATOM 737 O O . ALA A 1 91 ? 12.925 -15.535 -12.016 1.00 71.06 91 ALA A O 1
ATOM 738 N N . ILE A 1 92 ? 13.270 -16.725 -13.884 1.00 70.19 92 ILE A N 1
ATOM 739 C CA . ILE A 1 92 ? 11.907 -16.547 -14.400 1.00 70.19 92 ILE A CA 1
ATOM 740 C C . ILE A 1 92 ? 10.883 -17.134 -13.423 1.00 70.19 92 ILE A C 1
ATOM 742 O O . ILE A 1 92 ? 9.939 -16.445 -13.060 1.00 70.19 92 ILE A O 1
ATOM 746 N N . ALA A 1 93 ? 11.084 -18.366 -12.945 1.00 70.69 93 ALA A N 1
ATOM 747 C CA . ALA A 1 93 ? 10.161 -19.002 -12.002 1.00 70.69 93 ALA A CA 1
ATOM 748 C C . ALA A 1 93 ? 10.057 -18.272 -10.651 1.00 70.69 93 ALA A C 1
ATOM 750 O O . ALA A 1 93 ? 9.042 -18.387 -9.970 1.00 70.69 93 ALA A O 1
ATOM 751 N N . GLN A 1 94 ? 11.107 -17.558 -10.246 1.00 70.94 94 GLN A N 1
ATOM 752 C CA . GLN A 1 94 ? 11.148 -16.860 -8.966 1.00 70.94 94 GLN A CA 1
ATOM 753 C C . GLN A 1 94 ? 10.518 -15.462 -9.019 1.00 70.94 94 GLN A C 1
ATOM 755 O O . GLN A 1 94 ? 9.998 -15.002 -8.003 1.00 70.94 94 GLN A O 1
ATOM 760 N N . TYR A 1 95 ? 10.597 -14.780 -10.165 1.00 67.31 95 TYR A N 1
ATOM 761 C CA . TYR A 1 95 ? 10.312 -13.346 -10.249 1.00 67.31 95 TYR A CA 1
ATOM 762 C C . TYR A 1 95 ? 9.247 -12.961 -11.289 1.00 67.31 95 TYR A C 1
ATOM 764 O O . TYR A 1 95 ? 8.688 -11.871 -11.195 1.00 67.31 95 TYR A O 1
ATOM 772 N N . SER A 1 96 ? 8.949 -13.811 -12.273 1.00 65.75 96 SER A N 1
ATOM 773 C CA . SER A 1 96 ? 7.936 -13.527 -13.298 1.00 65.75 96 SER A CA 1
ATOM 774 C C . SER A 1 96 ? 6.590 -14.142 -12.924 1.00 65.75 96 SER A C 1
ATOM 776 O O . SER A 1 96 ? 6.523 -15.290 -12.484 1.00 65.75 96 SER A O 1
ATOM 778 N N . GLU A 1 97 ? 5.511 -13.392 -13.140 1.00 65.56 97 GLU A N 1
ATOM 779 C CA . GLU A 1 97 ? 4.142 -13.903 -12.996 1.00 65.56 97 GLU A CA 1
ATOM 780 C C . GLU A 1 97 ? 3.749 -14.773 -14.205 1.00 65.56 97 GLU A C 1
ATOM 782 O O . GLU A 1 97 ? 2.870 -15.633 -14.109 1.00 65.56 97 GLU A O 1
ATOM 787 N N . HIS A 1 98 ? 4.468 -14.629 -15.326 1.00 66.88 98 HIS A N 1
ATOM 788 C CA . HIS A 1 98 ? 4.240 -15.346 -16.576 1.00 66.88 98 HIS A CA 1
ATOM 789 C C . HIS A 1 98 ? 5.336 -16.383 -16.870 1.00 66.88 98 HIS A C 1
ATOM 791 O O . HIS A 1 98 ? 6.235 -16.213 -17.703 1.00 66.88 98 HIS A O 1
ATOM 797 N N . TYR A 1 99 ? 5.210 -17.541 -16.219 1.00 61.38 99 TYR A N 1
ATOM 798 C CA . TYR A 1 99 ? 6.071 -18.697 -16.464 1.00 61.38 99 TYR A CA 1
ATOM 799 C C . TYR A 1 99 ? 5.739 -19.377 -17.806 1.00 61.38 99 TYR A C 1
ATOM 801 O O . TYR A 1 99 ? 4.906 -20.280 -17.888 1.00 61.38 99 TYR A O 1
ATOM 809 N N . GLY A 1 100 ? 6.408 -18.947 -18.878 1.00 63.44 100 GLY A N 1
ATOM 810 C CA . GLY A 1 100 ? 6.287 -19.547 -20.209 1.00 63.44 100 GLY A CA 1
ATOM 811 C C . GLY A 1 100 ? 7.641 -19.805 -20.871 1.00 63.44 100 GLY A C 1
ATOM 812 O O . GLY A 1 100 ? 8.339 -18.871 -21.262 1.00 63.44 100 GLY A O 1
ATOM 813 N N . LEU A 1 101 ? 8.009 -21.076 -21.073 1.00 66.25 101 LEU A N 1
ATOM 814 C CA . LEU A 1 101 ? 9.183 -21.448 -21.887 1.00 66.25 101 LEU A CA 1
ATOM 815 C C . LEU A 1 101 ? 8.967 -21.174 -23.387 1.00 66.25 101 LEU A C 1
ATOM 817 O O . LEU A 1 101 ? 9.932 -21.063 -24.143 1.00 66.25 101 LEU A O 1
ATOM 821 N N . SER A 1 102 ? 7.707 -21.026 -23.808 1.00 72.69 102 SER A N 1
ATOM 822 C CA . SER A 1 102 ? 7.301 -20.749 -25.190 1.00 72.69 102 SER A CA 1
ATOM 823 C C . SER A 1 102 ? 7.957 -19.489 -25.747 1.00 72.69 102 SER A C 1
ATOM 825 O O . SER A 1 102 ? 8.454 -19.516 -26.865 1.00 72.69 102 SER A O 1
ATOM 827 N N . PHE A 1 103 ? 8.046 -18.416 -24.958 1.00 76.06 103 PHE A N 1
ATOM 828 C CA . PHE A 1 103 ? 8.677 -17.170 -25.396 1.00 76.06 103 PHE A CA 1
ATOM 829 C C . PHE A 1 103 ? 10.150 -17.364 -25.784 1.00 76.06 103 PHE A C 1
ATOM 831 O O . PHE A 1 103 ? 10.577 -16.896 -26.834 1.00 76.06 103 PHE A O 1
ATOM 838 N N . GLN A 1 104 ? 10.925 -18.104 -24.982 1.00 76.81 104 GLN A N 1
ATOM 839 C CA . GLN A 1 104 ? 12.335 -18.378 -25.279 1.00 76.81 104 GLN A CA 1
ATOM 840 C C . GLN A 1 104 ? 12.496 -19.230 -26.541 1.00 76.81 104 GLN A C 1
ATOM 842 O O . GLN A 1 104 ? 13.370 -18.949 -27.362 1.00 76.81 104 GLN A O 1
ATOM 847 N N . LEU A 1 105 ? 11.689 -20.287 -26.670 1.00 75.25 105 LEU A N 1
ATOM 848 C CA . LEU A 1 105 ? 11.738 -21.185 -27.824 1.00 75.25 105 LEU A CA 1
ATOM 849 C C . LEU A 1 105 ? 11.365 -20.430 -29.104 1.00 75.25 105 LEU A C 1
ATOM 851 O O . LEU A 1 105 ? 12.133 -20.444 -30.064 1.00 75.25 105 LEU A O 1
ATOM 855 N N . ASN A 1 106 ? 10.275 -19.662 -29.061 1.00 81.62 106 ASN A N 1
ATOM 856 C CA . ASN A 1 106 ? 9.835 -18.816 -30.166 1.00 81.62 106 ASN A CA 1
ATOM 857 C C . ASN A 1 106 ? 10.895 -17.772 -30.532 1.00 81.62 106 ASN A C 1
ATOM 859 O O . ASN A 1 106 ? 11.156 -17.552 -31.711 1.00 81.62 106 ASN A O 1
ATOM 863 N N . LEU A 1 107 ? 11.530 -17.134 -29.543 1.00 83.12 107 LEU A N 1
ATOM 864 C CA . LEU A 1 107 ? 12.558 -16.126 -29.792 1.00 83.12 107 LEU A CA 1
ATOM 865 C C . LEU A 1 107 ? 13.816 -16.737 -30.423 1.00 83.12 107 LEU A C 1
ATOM 867 O O . LEU A 1 107 ? 14.394 -16.138 -31.327 1.00 83.12 107 LEU A O 1
ATOM 871 N N . ARG A 1 108 ? 14.222 -17.938 -29.989 1.00 84.06 108 ARG A N 1
ATOM 872 C CA . ARG A 1 108 ? 15.351 -18.677 -30.577 1.00 84.06 108 ARG A CA 1
ATOM 873 C C . ARG A 1 108 ? 15.108 -18.997 -32.050 1.00 84.06 108 ARG A C 1
ATOM 875 O O . ARG A 1 108 ? 16.004 -18.777 -32.864 1.00 84.06 108 ARG A O 1
ATOM 882 N N . GLU A 1 109 ? 13.911 -19.481 -32.379 1.00 82.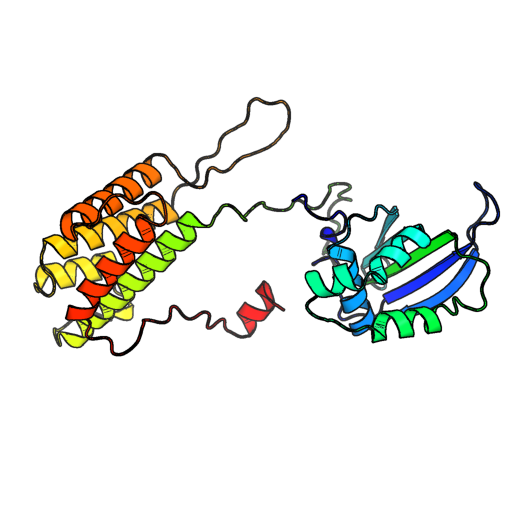12 109 GLU A N 1
ATOM 883 C CA . GLU A 1 109 ? 13.506 -19.781 -33.757 1.00 82.12 109 GLU A CA 1
ATOM 884 C C . GLU A 1 109 ? 13.431 -18.510 -34.610 1.00 82.12 109 GLU A C 1
ATOM 886 O O . GLU A 1 109 ? 14.025 -18.444 -35.685 1.00 82.12 109 GLU A O 1
ATOM 891 N N . LYS A 1 110 ? 12.770 -17.464 -34.100 1.00 82.25 110 LYS A N 1
ATOM 892 C CA . LYS A 1 110 ? 12.613 -16.163 -34.770 1.00 82.25 110 LYS A CA 1
ATOM 893 C C . LYS A 1 110 ? 13.940 -15.473 -35.070 1.00 82.25 110 LYS A C 1
ATOM 895 O O . LYS A 1 110 ? 14.090 -14.847 -36.117 1.00 82.25 110 LYS A O 1
ATOM 900 N N . LEU A 1 111 ? 14.903 -15.588 -34.159 1.00 82.69 111 LEU A N 1
ATOM 901 C CA . LEU A 1 111 ? 16.253 -15.060 -34.338 1.00 82.69 111 LEU A CA 1
ATOM 902 C C . LEU A 1 111 ? 17.169 -16.016 -35.111 1.00 82.69 111 LEU A C 1
ATOM 904 O O . LEU A 1 111 ? 18.335 -15.690 -35.286 1.00 82.69 111 LEU A O 1
ATOM 908 N N . ASN A 1 112 ? 16.666 -17.168 -35.576 1.00 77.56 112 ASN A N 1
ATOM 909 C CA . ASN A 1 112 ? 17.386 -18.162 -36.375 1.00 77.56 112 ASN A CA 1
ATOM 910 C C . ASN A 1 112 ? 18.761 -18.552 -35.794 1.00 77.56 112 ASN A C 1
ATOM 912 O O . ASN A 1 112 ? 19.719 -18.779 -36.531 1.00 77.56 112 ASN A O 1
ATOM 916 N N . LEU A 1 113 ? 18.884 -18.617 -34.464 1.00 76.81 113 LEU A N 1
ATOM 917 C CA . LEU A 1 113 ? 20.186 -18.721 -33.788 1.00 76.81 113 LEU A CA 1
ATOM 918 C C . LEU A 1 113 ? 20.980 -19.989 -34.135 1.00 76.81 113 LEU A C 1
ATOM 920 O O . LEU A 1 113 ? 22.196 -20.008 -33.964 1.00 76.81 113 LEU A O 1
ATOM 924 N N . ASP A 1 114 ? 20.318 -21.027 -34.648 1.00 70.19 114 ASP A N 1
ATOM 925 C CA . ASP A 1 114 ? 20.951 -22.295 -35.016 1.00 70.19 114 ASP A CA 1
ATOM 926 C C . ASP A 1 114 ? 21.721 -22.229 -36.355 1.00 70.19 114 ASP A C 1
ATOM 928 O O . ASP A 1 114 ? 22.550 -23.096 -36.622 1.00 70.19 114 ASP A O 1
ATOM 932 N N . ASN A 1 115 ? 21.499 -21.193 -37.180 1.00 66.62 115 ASN A N 1
ATOM 933 C CA . ASN A 1 115 ? 22.075 -21.069 -38.530 1.00 66.62 115 ASN A CA 1
ATOM 934 C C . ASN A 1 115 ? 22.983 -19.836 -38.731 1.00 66.62 115 ASN A C 1
ATOM 936 O O . ASN A 1 115 ? 23.383 -19.546 -39.861 1.00 66.62 115 ASN A O 1
ATOM 940 N N . LEU A 1 116 ? 23.295 -19.075 -37.677 1.00 62.69 116 LEU A N 1
ATOM 941 C CA . LEU A 1 116 ? 23.929 -17.755 -37.797 1.00 62.69 116 LEU A CA 1
ATOM 942 C C . LEU A 1 116 ? 25.395 -17.707 -37.357 1.00 62.69 116 LEU A C 1
ATOM 944 O O . LEU A 1 116 ? 25.862 -18.488 -36.530 1.00 62.69 116 LEU A O 1
ATOM 948 N N . ARG A 1 117 ? 26.116 -16.702 -37.879 1.00 68.44 117 ARG A N 1
ATOM 949 C CA . ARG A 1 117 ? 27.380 -16.224 -37.296 1.00 68.44 117 ARG A CA 1
ATOM 950 C C . ARG A 1 117 ? 27.116 -15.813 -35.848 1.00 68.44 117 ARG A C 1
ATOM 952 O O . ARG A 1 117 ? 26.213 -15.014 -35.622 1.00 68.44 117 ARG A O 1
ATOM 959 N N . PHE A 1 118 ? 27.906 -16.331 -34.903 1.00 76.69 118 PHE A N 1
ATOM 960 C CA . PHE A 1 118 ? 27.757 -16.066 -33.468 1.00 76.69 118 PHE A CA 1
ATOM 961 C C . PHE A 1 118 ? 27.603 -14.560 -33.190 1.00 76.69 118 PHE A C 1
ATOM 963 O O . PHE A 1 118 ? 28.571 -13.813 -33.369 1.00 76.69 118 PHE A O 1
ATOM 970 N N . PRO A 1 119 ? 26.405 -14.089 -32.804 1.00 85.62 119 PRO A N 1
ATOM 971 C CA . PRO A 1 119 ? 26.173 -12.669 -32.608 1.00 85.62 119 PRO A CA 1
ATOM 972 C C . PRO A 1 119 ? 26.924 -12.172 -31.375 1.00 85.62 119 PRO A C 1
ATOM 974 O O . PRO A 1 119 ? 27.031 -12.859 -30.360 1.00 85.62 119 PRO A O 1
ATOM 977 N N . HIS A 1 120 ? 27.436 -10.949 -31.466 1.00 89.06 120 HIS A N 1
ATOM 978 C CA . HIS A 1 120 ? 28.159 -10.297 -30.376 1.00 89.06 120 HIS A CA 1
ATOM 979 C C . HIS A 1 120 ? 27.222 -9.451 -29.515 1.00 89.06 120 HIS A C 1
ATOM 981 O O . HIS A 1 120 ? 27.402 -9.365 -28.299 1.00 89.06 120 HIS A O 1
ATOM 987 N N . PHE A 1 121 ? 26.191 -8.867 -30.131 1.00 90.12 121 PHE A N 1
ATOM 988 C CA . PHE A 1 121 ? 25.221 -8.018 -29.449 1.00 90.12 121 PHE A CA 1
ATOM 989 C C . PHE A 1 121 ? 23.794 -8.371 -29.837 1.00 90.12 121 PHE A C 1
ATOM 991 O O . PHE A 1 121 ? 23.534 -8.947 -30.895 1.00 90.12 121 PHE A O 1
ATOM 998 N N . ILE A 1 122 ? 22.868 -7.960 -28.983 1.00 91.69 122 ILE A N 1
ATOM 999 C CA . ILE A 1 122 ? 21.454 -7.872 -29.307 1.00 91.69 122 ILE A CA 1
ATOM 1000 C C . ILE A 1 122 ? 21.021 -6.416 -29.205 1.00 91.69 122 ILE A C 1
ATOM 1002 O O . ILE A 1 122 ? 21.451 -5.705 -28.295 1.00 91.69 122 ILE A O 1
ATOM 1006 N N . ARG A 1 123 ? 20.190 -5.970 -30.142 1.00 93.25 123 ARG A N 1
ATOM 1007 C CA . ARG A 1 123 ? 19.582 -4.644 -30.138 1.00 93.25 123 ARG A CA 1
ATOM 1008 C C . ARG A 1 123 ? 18.072 -4.796 -30.136 1.00 93.25 123 ARG A C 1
ATOM 1010 O O . ARG A 1 123 ? 17.516 -5.519 -30.952 1.00 93.25 123 ARG A O 1
ATOM 1017 N N . ILE A 1 124 ? 17.419 -4.117 -29.209 1.00 93.00 124 ILE A N 1
ATOM 1018 C CA . ILE A 1 124 ? 15.978 -4.175 -28.998 1.00 93.00 124 ILE A CA 1
ATOM 1019 C C . ILE A 1 124 ? 15.456 -2.761 -29.181 1.00 93.00 124 ILE A C 1
ATOM 1021 O O . ILE A 1 124 ? 15.938 -1.842 -28.529 1.00 93.00 124 ILE A O 1
ATOM 1025 N N . THR A 1 125 ? 14.490 -2.582 -30.071 1.00 91.69 125 THR A N 1
ATOM 1026 C CA . THR A 1 125 ? 13.775 -1.320 -30.248 1.00 91.69 125 THR A CA 1
ATOM 1027 C C . THR A 1 125 ? 12.371 -1.496 -29.701 1.00 91.69 125 THR A C 1
ATOM 1029 O O . THR A 1 125 ? 11.573 -2.244 -30.263 1.00 91.69 125 THR A O 1
ATOM 1032 N N . LEU A 1 126 ? 12.077 -0.822 -28.598 1.00 90.75 126 LEU A N 1
ATOM 1033 C CA . LEU A 1 126 ? 10.795 -0.888 -27.917 1.00 90.75 126 LEU A CA 1
ATOM 1034 C C . LEU A 1 126 ? 10.029 0.430 -28.090 1.00 90.75 126 LEU A C 1
ATOM 1036 O O . LEU A 1 126 ? 10.645 1.501 -28.057 1.00 90.75 126 LEU A O 1
ATOM 1040 N N . PRO A 1 127 ? 8.703 0.375 -28.271 1.00 85.69 127 PRO A N 1
ATOM 1041 C CA . PRO A 1 127 ? 7.855 1.561 -28.257 1.00 85.69 127 PRO A CA 1
ATOM 1042 C C . PRO A 1 127 ? 7.840 2.174 -26.851 1.00 85.69 127 PRO A C 1
ATOM 1044 O O . PRO A 1 127 ? 7.623 1.483 -25.863 1.00 85.69 127 PRO A O 1
ATOM 1047 N N . GLY A 1 128 ? 8.109 3.469 -26.743 1.00 78.06 128 GLY A N 1
ATOM 1048 C CA . GLY A 1 128 ? 7.998 4.216 -25.495 1.00 78.06 128 GLY A CA 1
ATOM 1049 C C . GLY A 1 128 ? 6.656 4.933 -25.400 1.00 78.06 128 GLY A C 1
ATOM 1050 O O . GLY A 1 128 ? 6.093 5.349 -26.415 1.00 78.06 128 GLY A O 1
ATOM 1051 N N . ASN A 1 129 ? 6.172 5.131 -24.177 1.00 71.88 129 ASN A N 1
ATOM 1052 C CA . ASN A 1 129 ? 5.039 6.011 -23.916 1.00 71.88 129 ASN A CA 1
ATOM 1053 C C . ASN A 1 129 ? 5.372 7.439 -24.377 1.00 71.88 129 ASN A C 1
ATOM 1055 O O . ASN A 1 129 ? 6.490 7.917 -24.175 1.00 71.88 129 ASN A O 1
ATOM 1059 N N . SER A 1 130 ? 4.405 8.127 -24.995 1.00 58.84 130 SER A N 1
ATOM 1060 C CA . SER A 1 130 ? 4.565 9.527 -25.403 1.00 58.84 130 SER A CA 1
ATOM 1061 C C . SER A 1 130 ? 4.723 10.397 -24.161 1.00 58.84 130 SER A C 1
ATOM 1063 O O . SER A 1 130 ? 3.743 10.763 -23.513 1.00 58.84 130 SER A O 1
ATOM 1065 N N . ILE A 1 131 ? 5.960 10.745 -23.831 1.00 51.81 131 ILE A N 1
ATOM 1066 C CA . ILE A 1 131 ? 6.238 11.777 -22.841 1.00 51.81 131 ILE A CA 1
ATOM 1067 C C . ILE A 1 131 ? 5.909 13.093 -23.551 1.00 51.81 131 ILE A C 1
ATOM 1069 O O . ILE A 1 131 ? 6.526 13.397 -24.570 1.00 51.81 131 ILE A O 1
ATOM 1073 N N . GLY A 1 132 ? 4.883 13.817 -23.089 1.00 44.38 132 GLY A N 1
ATOM 1074 C CA . GLY A 1 132 ? 4.544 15.148 -23.617 1.00 44.38 132 GLY A CA 1
ATOM 1075 C C . GLY A 1 132 ? 5.746 16.107 -23.614 1.00 44.38 132 GLY A C 1
ATOM 1076 O O . GLY A 1 132 ? 6.788 15.759 -23.062 1.00 44.38 132 GLY A O 1
ATOM 1077 N N . ASP A 1 133 ? 5.578 17.275 -24.253 1.00 37.47 133 ASP A N 1
ATOM 1078 C CA . ASP A 1 133 ? 6.592 18.309 -24.548 1.00 37.47 133 ASP A CA 1
ATOM 1079 C C . ASP A 1 133 ? 7.944 18.151 -23.838 1.00 37.47 133 ASP A C 1
ATOM 1081 O O . ASP A 1 133 ? 8.020 18.147 -22.610 1.00 37.47 133 ASP A O 1
ATOM 1085 N N . GLU A 1 134 ? 9.002 18.064 -24.658 1.00 38.34 134 GLU A N 1
ATOM 1086 C CA . GLU A 1 134 ? 10.412 17.862 -24.309 1.00 38.34 134 GLU A CA 1
ATOM 1087 C C . GLU A 1 134 ? 10.758 18.177 -22.845 1.00 38.34 134 GLU A C 1
ATOM 1089 O O . GLU A 1 134 ? 11.206 19.269 -22.487 1.00 38.34 134 GLU A O 1
ATOM 1094 N N . PHE A 1 135 ? 10.662 17.158 -21.989 1.00 34.00 135 PHE A N 1
ATOM 1095 C CA . PHE A 1 135 ? 11.475 17.116 -20.784 1.00 34.00 135 PHE A CA 1
ATOM 1096 C C . PHE A 1 135 ? 12.933 17.214 -21.237 1.00 34.00 135 PHE A C 1
ATOM 1098 O O . PHE A 1 135 ? 13.465 16.266 -21.818 1.00 34.00 135 PHE A O 1
ATOM 1105 N N . ASN A 1 136 ? 13.555 18.380 -21.020 1.00 37.31 136 ASN A N 1
ATOM 1106 C CA . ASN A 1 136 ? 14.957 18.663 -21.325 1.00 37.31 136 ASN A CA 1
ATOM 1107 C C . ASN A 1 136 ? 15.817 17.444 -20.999 1.00 37.31 136 ASN A C 1
ATOM 1109 O O . ASN A 1 136 ? 16.041 17.177 -19.822 1.00 37.31 136 ASN A O 1
ATOM 1113 N N . LYS A 1 137 ? 16.242 16.714 -22.045 1.00 37.16 137 LYS A N 1
ATOM 1114 C CA . LYS A 1 137 ? 17.072 15.496 -22.036 1.00 37.16 137 LYS A CA 1
ATOM 1115 C C . LYS A 1 137 ? 17.652 15.178 -20.660 1.00 37.16 137 LYS A C 1
ATOM 1117 O O . LYS A 1 137 ? 18.796 15.507 -20.341 1.00 37.16 137 LYS A O 1
ATOM 1122 N N . ILE A 1 138 ? 16.840 14.508 -19.857 1.00 36.44 138 ILE A N 1
ATOM 1123 C CA . ILE A 1 138 ? 17.230 13.983 -18.563 1.00 36.44 138 ILE A CA 1
ATOM 1124 C C . ILE A 1 138 ? 18.181 12.811 -18.880 1.00 36.44 138 ILE A C 1
ATOM 1126 O O . ILE A 1 138 ? 17.776 11.688 -19.145 1.00 36.44 138 ILE A O 1
ATOM 1130 N N . LYS A 1 139 ? 19.494 13.097 -18.870 1.00 39.62 139 LYS A N 1
ATOM 1131 C CA . LYS A 1 139 ? 20.558 12.121 -18.540 1.00 39.62 139 LYS A CA 1
ATOM 1132 C C . LYS A 1 139 ? 20.413 11.599 -17.102 1.00 39.62 139 LYS A C 1
ATOM 1134 O O . LYS A 1 139 ? 21.201 10.775 -16.645 1.00 39.62 139 LYS A O 1
ATOM 1139 N N . THR A 1 140 ? 19.463 12.144 -16.359 1.00 36.06 140 THR A N 1
ATOM 1140 C CA . THR A 1 140 ? 19.158 11.822 -14.981 1.00 36.06 140 THR A CA 1
ATOM 1141 C C . THR A 1 140 ? 18.491 10.450 -14.920 1.00 36.06 140 THR A C 1
ATOM 1143 O O . THR A 1 140 ? 17.484 10.176 -15.566 1.00 36.06 140 THR A O 1
ATOM 1146 N N . ARG A 1 141 ? 19.092 9.542 -14.154 1.00 39.72 141 ARG A N 1
ATOM 1147 C CA . ARG A 1 141 ? 18.482 8.239 -13.881 1.00 39.72 141 ARG A CA 1
ATOM 1148 C C . ARG A 1 141 ? 17.076 8.463 -13.305 1.00 39.72 141 ARG A C 1
ATOM 1150 O O . ARG A 1 141 ? 16.919 9.385 -12.501 1.00 39.72 141 ARG A O 1
ATOM 1157 N N . PRO A 1 142 ? 16.078 7.651 -13.685 1.00 41.44 142 PRO A N 1
ATOM 1158 C CA . PRO A 1 142 ? 14.762 7.686 -13.066 1.00 41.44 142 PRO A CA 1
ATOM 1159 C C . PRO A 1 142 ? 14.891 7.650 -11.545 1.00 41.44 142 PRO A C 1
ATOM 1161 O O . PRO A 1 142 ? 15.564 6.784 -10.986 1.00 41.44 142 PRO A O 1
ATOM 1164 N N . HIS A 1 143 ? 14.296 8.642 -10.890 1.00 39.28 143 HIS A N 1
ATOM 1165 C CA . HIS A 1 143 ? 14.322 8.765 -9.443 1.00 39.28 143 HIS A CA 1
ATOM 1166 C C . HIS A 1 143 ? 13.219 7.878 -8.866 1.00 39.28 143 HIS A C 1
ATOM 1168 O O . HIS A 1 143 ? 12.032 8.161 -9.031 1.00 39.28 143 HIS A O 1
ATOM 1174 N N . HIS A 1 144 ? 13.609 6.783 -8.221 1.00 46.69 144 HIS A N 1
ATOM 1175 C CA . HIS A 1 144 ? 12.674 5.910 -7.527 1.00 46.69 144 HIS A CA 1
ATOM 1176 C C . HIS A 1 144 ? 12.407 6.453 -6.122 1.00 46.69 144 HIS A C 1
ATOM 1178 O O . HIS A 1 144 ? 13.339 6.727 -5.368 1.00 46.69 144 HIS A O 1
ATOM 1184 N N . ALA A 1 145 ? 11.136 6.589 -5.755 1.00 48.16 145 ALA A N 1
ATOM 1185 C CA . ALA A 1 145 ? 10.765 6.892 -4.383 1.00 48.16 145 ALA A CA 1
ATOM 1186 C C . ALA A 1 145 ? 10.879 5.609 -3.541 1.00 48.16 145 ALA A C 1
ATOM 1188 O O . ALA A 1 145 ? 10.115 4.672 -3.753 1.00 48.16 145 ALA A O 1
ATOM 1189 N N . GLY A 1 146 ? 11.815 5.565 -2.587 1.00 50.56 146 GLY A N 1
ATOM 1190 C CA . GLY A 1 146 ? 11.997 4.442 -1.656 1.00 50.56 146 GLY A CA 1
ATOM 1191 C C . GLY A 1 146 ? 10.884 4.358 -0.604 1.00 50.56 146 GLY A C 1
ATOM 1192 O O . GLY A 1 146 ? 11.109 4.647 0.569 1.00 50.56 146 GLY A O 1
ATOM 1193 N N . ILE A 1 147 ? 9.671 3.998 -1.028 1.00 57.44 147 ILE A N 1
ATOM 1194 C CA . ILE A 1 147 ? 8.447 4.014 -0.203 1.00 57.44 147 ILE A CA 1
ATOM 1195 C C . ILE A 1 147 ? 8.326 2.757 0.685 1.00 57.44 147 ILE A C 1
ATOM 1197 O O . ILE A 1 147 ? 7.528 2.737 1.621 1.00 57.44 147 ILE A O 1
ATOM 1201 N N . ASP A 1 148 ? 9.160 1.738 0.465 1.00 47.88 148 ASP A N 1
ATOM 1202 C CA . ASP A 1 148 ? 9.068 0.413 1.104 1.00 47.88 148 ASP A CA 1
ATOM 1203 C C . ASP A 1 148 ? 9.108 0.429 2.646 1.00 47.88 148 ASP A C 1
ATOM 1205 O O . ASP A 1 148 ? 8.655 -0.509 3.293 1.00 47.88 148 ASP A O 1
ATOM 1209 N N . HIS A 1 149 ? 9.596 1.512 3.261 1.00 51.91 149 HIS A N 1
ATOM 1210 C CA . HIS A 1 149 ? 9.697 1.664 4.718 1.00 51.91 149 HIS A CA 1
ATOM 1211 C C . HIS A 1 149 ? 8.493 2.402 5.350 1.00 51.91 149 HIS A C 1
ATOM 1213 O O . HIS A 1 149 ? 8.512 2.727 6.539 1.00 51.91 149 HIS A O 1
ATOM 1219 N N . PHE A 1 150 ? 7.427 2.669 4.581 1.00 60.62 150 PHE A N 1
ATOM 1220 C CA . PHE A 1 150 ? 6.224 3.404 5.014 1.00 60.62 150 PHE A CA 1
ATOM 1221 C C . PHE A 1 150 ? 5.139 2.522 5.680 1.00 60.62 150 PHE A C 1
ATOM 1223 O O . PHE A 1 150 ? 3.972 2.904 5.783 1.00 60.62 150 PHE A O 1
ATOM 1230 N N . GLU A 1 151 ? 5.500 1.326 6.142 1.00 67.31 151 GLU A N 1
ATOM 1231 C CA . GLU A 1 151 ? 4.557 0.279 6.564 1.00 67.31 151 GLU A CA 1
ATOM 1232 C C . GLU A 1 151 ? 3.774 0.639 7.845 1.00 67.31 151 GLU A C 1
ATOM 1234 O O . GLU A 1 151 ? 2.544 0.568 7.886 1.00 67.31 151 GLU A O 1
ATOM 1239 N N . CYS A 1 152 ? 4.449 1.148 8.882 1.00 74.56 152 CYS A N 1
ATOM 1240 C CA . CYS A 1 152 ? 3.838 1.306 10.209 1.00 74.56 152 CYS A CA 1
ATOM 1241 C C . CYS A 1 152 ? 2.720 2.367 10.282 1.00 74.56 152 CYS A C 1
ATOM 1243 O O . CYS A 1 152 ? 1.815 2.269 11.112 1.00 74.56 152 CYS A O 1
ATOM 1245 N N . ARG A 1 153 ? 2.756 3.396 9.427 1.00 79.50 153 ARG A N 1
ATOM 1246 C CA . ARG A 1 153 ? 1.716 4.441 9.381 1.00 79.50 153 ARG A CA 1
ATOM 1247 C C . ARG A 1 153 ? 0.480 3.952 8.646 1.00 79.50 153 ARG A C 1
ATOM 1249 O O . ARG A 1 153 ? -0.634 4.221 9.096 1.00 79.50 153 ARG A O 1
ATOM 1256 N N . SER A 1 154 ? 0.693 3.225 7.548 1.00 78.94 154 SER A N 1
ATOM 1257 C CA . SER A 1 154 ? -0.372 2.558 6.801 1.00 78.94 154 SER A CA 1
ATOM 1258 C C . SER A 1 154 ? -1.151 1.610 7.713 1.00 78.94 154 SER A C 1
ATOM 1260 O O . SER A 1 154 ? -2.384 1.659 7.750 1.00 78.94 154 SER A O 1
ATOM 1262 N N . ASP A 1 155 ? -0.440 0.857 8.558 1.00 80.06 155 ASP A N 1
ATOM 1263 C CA . ASP A 1 155 ? -1.055 0.021 9.584 1.00 80.06 155 ASP A CA 1
ATOM 1264 C C . ASP A 1 155 ? -1.912 0.846 10.545 1.00 80.06 155 ASP A C 1
ATOM 1266 O O . ASP A 1 155 ? -3.088 0.542 10.728 1.00 80.06 155 ASP A O 1
ATOM 1270 N N . ILE A 1 156 ? -1.375 1.904 11.159 1.00 86.56 156 ILE A N 1
ATOM 1271 C CA . ILE A 1 156 ? -2.132 2.734 12.116 1.00 86.56 156 ILE A CA 1
ATOM 1272 C C . ILE A 1 156 ? -3.417 3.286 11.482 1.00 86.56 156 ILE A C 1
ATOM 1274 O O . ILE A 1 156 ? -4.480 3.242 12.107 1.00 86.56 156 ILE A O 1
ATOM 1278 N N . ILE A 1 157 ? -3.333 3.790 10.247 1.00 86.31 157 ILE A N 1
ATOM 1279 C CA . ILE A 1 157 ? -4.477 4.346 9.515 1.00 86.31 157 ILE A CA 1
ATOM 1280 C C . ILE A 1 157 ? -5.519 3.256 9.239 1.00 86.31 157 ILE A C 1
ATOM 1282 O O . ILE A 1 157 ? -6.710 3.470 9.487 1.00 86.31 157 ILE A O 1
ATOM 1286 N N . SER A 1 158 ? -5.083 2.079 8.794 1.00 84.00 158 SER A N 1
ATOM 1287 C CA . SER A 1 158 ? -5.960 0.942 8.497 1.00 84.00 158 SER A CA 1
ATOM 1288 C C . SER A 1 158 ? -6.684 0.451 9.755 1.00 84.00 158 SER A C 1
ATOM 1290 O O . SER A 1 158 ? -7.912 0.373 9.786 1.00 84.00 158 SER A O 1
ATOM 1292 N N . HIS A 1 159 ? -5.945 0.227 10.842 1.00 86.19 159 HIS A N 1
ATOM 1293 C CA . HIS A 1 159 ? -6.489 -0.187 12.136 1.00 86.19 159 HIS A CA 1
ATOM 1294 C C . HIS A 1 159 ? -7.484 0.837 12.710 1.00 86.19 159 HIS A C 1
ATOM 1296 O O . HIS A 1 159 ? -8.560 0.476 13.190 1.00 86.19 159 HIS A O 1
ATOM 1302 N N . ALA A 1 160 ? -7.169 2.132 12.633 1.00 90.56 160 ALA A N 1
ATOM 1303 C CA . ALA A 1 160 ? -8.077 3.183 13.083 1.00 90.56 160 ALA A CA 1
ATOM 1304 C C . ALA A 1 160 ? -9.372 3.232 12.256 1.00 90.56 160 ALA A C 1
ATOM 1306 O O . ALA A 1 160 ? -10.449 3.404 12.825 1.00 90.56 160 ALA A O 1
ATOM 1307 N N . THR A 1 161 ? -9.276 3.029 10.940 1.00 88.69 161 THR A N 1
ATOM 1308 C CA . THR A 1 161 ? -10.437 2.962 10.037 1.00 88.69 161 THR A CA 1
ATOM 1309 C C . THR A 1 161 ? -11.332 1.767 10.371 1.00 88.69 161 THR A C 1
ATOM 1311 O O . THR A 1 161 ? -12.554 1.896 10.418 1.00 88.69 161 THR A O 1
ATOM 1314 N N . TYR A 1 162 ? -10.737 0.618 10.701 1.00 86.56 162 TYR A N 1
ATOM 1315 C CA . TYR A 1 162 ? -11.476 -0.560 11.157 1.00 86.56 162 TYR A CA 1
ATOM 1316 C C . TYR A 1 162 ? -12.278 -0.281 12.441 1.00 86.56 162 TYR A C 1
ATOM 1318 O O . TYR A 1 162 ? -13.468 -0.588 12.522 1.00 86.56 162 TYR A O 1
ATOM 1326 N N . VAL A 1 163 ? -11.652 0.351 13.442 1.00 91.25 163 VAL A N 1
ATOM 1327 C CA . VAL A 1 163 ? -12.324 0.730 14.700 1.00 91.25 163 VAL A CA 1
ATOM 1328 C C . VAL A 1 163 ? -13.411 1.777 14.467 1.00 91.25 163 VAL A C 1
ATOM 1330 O O . VAL A 1 163 ? -14.473 1.697 15.082 1.00 91.25 163 VAL A O 1
ATOM 1333 N N . GLU A 1 164 ? -13.194 2.728 13.559 1.00 92.38 164 GLU A N 1
ATOM 1334 C CA . GLU A 1 164 ? -14.227 3.683 13.159 1.00 92.38 164 GLU A CA 1
ATOM 1335 C C . GLU A 1 164 ? -15.466 2.971 12.584 1.00 92.38 164 GLU A C 1
ATOM 1337 O O . GLU A 1 164 ? -16.592 3.285 12.981 1.00 92.38 164 GLU A O 1
ATOM 1342 N N . GLY A 1 165 ? -15.267 1.960 11.731 1.00 88.12 165 GLY A N 1
ATOM 1343 C CA . GLY A 1 165 ? -16.343 1.107 11.217 1.00 88.12 165 GLY A CA 1
ATOM 1344 C C . GLY A 1 165 ? -17.073 0.317 12.313 1.00 88.12 165 GLY A C 1
ATOM 1345 O O . GLY A 1 165 ? -18.296 0.179 12.273 1.00 88.12 165 GLY A O 1
ATOM 1346 N N . MET A 1 166 ? -16.363 -0.144 13.348 1.00 88.38 166 MET A N 1
ATOM 1347 C CA . MET A 1 166 ? -17.002 -0.781 14.508 1.00 88.38 166 MET A CA 1
ATOM 1348 C C . MET A 1 166 ? -17.888 0.195 15.285 1.00 88.38 166 MET A C 1
ATOM 1350 O O . MET A 1 166 ? -19.013 -0.157 15.638 1.00 88.38 166 MET A O 1
ATOM 1354 N N . 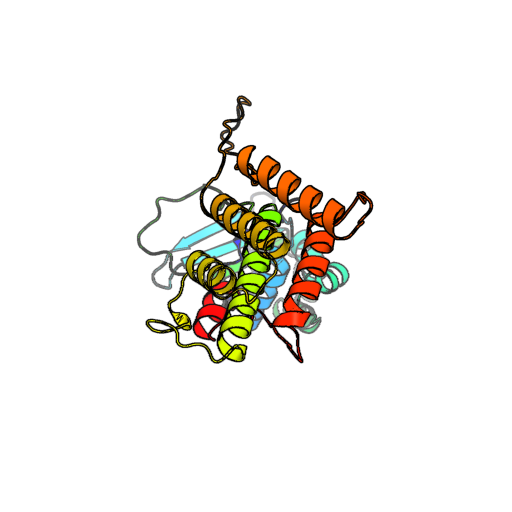LEU A 1 167 ? -17.425 1.429 15.520 1.00 91.88 167 LEU A N 1
ATOM 1355 C CA . LEU A 1 167 ? -18.248 2.452 16.174 1.00 91.88 167 LEU A CA 1
ATOM 1356 C C . LEU A 1 167 ? -19.500 2.768 15.361 1.00 91.88 167 LEU A C 1
ATOM 1358 O O . LEU A 1 167 ? -20.583 2.853 15.930 1.00 91.88 167 LEU A O 1
ATOM 1362 N N . TYR A 1 168 ? -19.360 2.902 14.041 1.00 91.81 168 TYR A N 1
ATOM 1363 C CA . TYR A 1 168 ? -20.490 3.087 13.135 1.00 91.81 168 TYR A CA 1
ATOM 1364 C C . TYR A 1 168 ? -21.543 1.987 13.333 1.00 91.81 168 TYR A C 1
ATOM 1366 O O . TYR A 1 168 ? -22.722 2.279 13.542 1.00 91.81 168 TYR A O 1
ATOM 1374 N N . LYS A 1 169 ? -21.113 0.718 13.378 1.00 89.12 169 LYS A N 1
ATOM 1375 C CA . LYS A 1 169 ? -22.027 -0.406 13.606 1.00 89.12 169 LYS A CA 1
ATOM 1376 C C . LYS A 1 169 ? -22.685 -0.372 14.988 1.00 89.12 169 LYS A C 1
ATOM 1378 O O . LYS A 1 169 ? -23.883 -0.626 15.084 1.00 89.12 169 LYS A O 1
ATOM 1383 N N . ILE A 1 170 ? -21.933 -0.041 16.039 1.00 89.69 170 ILE A N 1
ATOM 1384 C CA . ILE A 1 170 ? -22.455 0.103 17.409 1.00 89.69 170 ILE A CA 1
ATOM 1385 C C . ILE A 1 170 ? -23.553 1.173 17.461 1.00 89.69 170 ILE A C 1
ATOM 1387 O O . ILE A 1 170 ? -24.600 0.950 18.066 1.00 89.69 170 ILE A O 1
ATOM 1391 N N . ILE A 1 171 ? -23.335 2.314 16.802 1.00 91.88 171 ILE A N 1
ATOM 1392 C CA . ILE A 1 171 ? -24.310 3.408 16.742 1.00 91.88 171 ILE A CA 1
ATOM 1393 C C . ILE A 1 171 ? -25.586 2.939 16.040 1.00 91.88 171 ILE A C 1
ATOM 1395 O O . ILE A 1 171 ? -26.664 3.081 16.613 1.00 91.88 171 ILE A O 1
ATOM 1399 N N . ILE A 1 172 ? -25.477 2.308 14.866 1.00 90.00 172 ILE A N 1
ATOM 1400 C CA . ILE A 1 172 ? -26.642 1.767 14.145 1.00 90.00 172 ILE A CA 1
ATOM 1401 C C . ILE A 1 172 ? -27.416 0.769 15.005 1.00 90.00 172 ILE A C 1
ATOM 1403 O O . ILE A 1 172 ? -28.632 0.879 15.145 1.00 90.00 172 ILE A O 1
ATOM 1407 N N . ASN A 1 173 ? -26.717 -0.193 15.607 1.00 87.81 173 ASN A N 1
ATOM 1408 C CA . ASN A 1 173 ? -27.356 -1.239 16.398 1.00 87.81 173 ASN A CA 1
ATOM 1409 C C . ASN A 1 173 ? -28.020 -0.695 17.674 1.00 87.81 173 ASN A C 1
ATOM 1411 O O . ASN A 1 173 ? -28.923 -1.338 18.202 1.00 87.81 173 ASN A O 1
ATOM 1415 N N . SER A 1 174 ? -27.598 0.473 18.171 1.00 88.00 174 SER A N 1
ATOM 1416 C CA . SER A 1 174 ? -28.203 1.090 19.357 1.00 88.00 174 SER A CA 1
ATOM 1417 C C . SER A 1 174 ? -29.633 1.590 19.128 1.00 88.00 174 SER A C 1
ATOM 1419 O O . SER A 1 174 ? -30.362 1.786 20.098 1.00 88.00 174 SER A O 1
ATOM 1421 N N . GLY A 1 175 ? -30.035 1.825 17.871 1.00 85.81 175 GLY A N 1
ATOM 1422 C CA . GLY A 1 175 ? -31.356 2.361 17.523 1.00 85.81 175 GLY A CA 1
ATOM 1423 C C . GLY A 1 175 ? -31.615 3.799 17.995 1.00 85.81 175 GLY A C 1
ATOM 1424 O O . GLY A 1 175 ? -32.744 4.277 17.899 1.00 85.81 175 GLY A O 1
ATOM 1425 N N . LEU A 1 176 ? -30.600 4.494 18.520 1.00 88.75 176 LEU A N 1
ATOM 1426 C CA . LEU A 1 176 ? -30.719 5.872 18.992 1.00 88.75 176 LEU A CA 1
ATOM 1427 C C . LEU A 1 176 ? -30.757 6.860 17.821 1.00 88.75 176 LEU A C 1
ATOM 1429 O O . LEU A 1 176 ? -30.063 6.689 16.820 1.00 88.75 176 LEU A O 1
ATOM 1433 N N . SER A 1 177 ? -31.537 7.932 17.971 1.00 84.75 177 SER A N 1
ATOM 1434 C CA . SER A 1 177 ? -31.621 8.996 16.969 1.00 84.75 177 SER A CA 1
ATOM 1435 C C . SER A 1 177 ? -30.290 9.737 16.843 1.00 84.75 177 SER A C 1
ATOM 1437 O O . SER A 1 177 ? -29.759 10.238 17.838 1.00 84.75 177 SER A O 1
ATOM 1439 N N . VAL A 1 178 ? -29.794 9.862 15.615 1.00 84.50 178 VAL A N 1
ATOM 1440 C CA . VAL A 1 178 ? -28.602 10.646 15.279 1.00 84.50 178 VAL A CA 1
ATOM 1441 C C . VAL A 1 178 ? -29.037 11.935 14.587 1.00 84.50 178 VAL A C 1
ATOM 1443 O O . VAL A 1 178 ? -29.950 11.935 13.765 1.00 84.50 178 VAL A O 1
ATOM 1446 N N . THR A 1 179 ? -28.411 13.055 14.942 1.00 77.81 179 THR A N 1
ATOM 1447 C CA . THR A 1 179 ? -28.591 14.325 14.231 1.00 77.81 179 THR A CA 1
ATOM 1448 C C . THR A 1 179 ? -27.790 14.290 12.929 1.00 77.81 179 THR A C 1
ATOM 1450 O O . THR A 1 179 ? -26.566 14.376 12.979 1.00 77.81 179 THR A O 1
ATOM 1453 N N . GLY A 1 180 ? -28.469 14.172 11.786 1.00 79.06 180 GLY A N 1
ATOM 1454 C CA . GLY A 1 180 ? -27.836 14.065 10.462 1.00 79.06 180 GLY A CA 1
ATOM 1455 C C . GLY A 1 180 ? -27.597 12.617 10.017 1.00 79.06 180 GLY A C 1
ATOM 1456 O O . GLY A 1 180 ? -28.163 11.686 10.592 1.00 79.06 180 GLY A O 1
ATOM 1457 N N . SER A 1 181 ? -26.778 12.426 8.977 1.00 84.19 181 SER A N 1
ATOM 1458 C CA . SER A 1 181 ? -26.405 11.089 8.497 1.00 84.19 181 SER A CA 1
ATOM 1459 C C . SER A 1 181 ? -25.241 10.511 9.308 1.00 84.19 181 SER A C 1
ATOM 1461 O O . SER A 1 181 ? -24.230 11.178 9.527 1.00 84.19 181 SER A O 1
ATOM 1463 N N . ILE A 1 182 ? -25.344 9.242 9.721 1.00 84.50 182 ILE A N 1
ATOM 1464 C CA . ILE A 1 182 ? -24.256 8.533 10.425 1.00 84.50 182 ILE A CA 1
ATOM 1465 C C . ILE A 1 182 ? -23.022 8.399 9.518 1.00 84.50 182 ILE A C 1
ATOM 1467 O O . ILE A 1 182 ? -21.888 8.420 10.004 1.00 84.50 182 ILE A O 1
ATOM 1471 N N . ASP A 1 183 ? -23.240 8.302 8.203 1.00 82.75 183 ASP A N 1
ATOM 1472 C CA . ASP A 1 183 ? -22.180 8.187 7.196 1.00 82.75 183 ASP A CA 1
ATOM 1473 C C . ASP A 1 183 ? -21.290 9.436 7.149 1.00 82.75 183 ASP A C 1
ATOM 1475 O O . ASP A 1 183 ? -20.104 9.345 6.841 1.00 82.75 183 ASP A O 1
ATOM 1479 N N . GLU A 1 184 ? -21.844 10.593 7.517 1.00 86.94 184 GLU A N 1
ATOM 1480 C CA . GLU A 1 184 ? -21.155 11.887 7.500 1.00 86.94 184 GLU A CA 1
ATOM 1481 C C . GLU A 1 184 ? -20.456 12.207 8.826 1.00 86.94 184 GLU A C 1
ATOM 1483 O O . GLU A 1 184 ? -19.627 13.115 8.885 1.00 86.94 184 GLU A O 1
ATOM 1488 N N . MET A 1 185 ? -20.749 11.459 9.897 1.00 89.94 185 MET A N 1
ATOM 1489 C CA . MET A 1 185 ? -20.088 11.666 11.183 1.00 89.94 185 MET A CA 1
ATOM 1490 C C . MET A 1 185 ? -18.588 11.405 11.050 1.00 89.94 185 MET A C 1
ATOM 1492 O O . MET A 1 185 ? -18.160 10.350 10.592 1.00 89.94 185 MET A O 1
ATOM 1496 N N . THR A 1 186 ? -17.759 12.300 11.555 1.00 91.69 186 THR A N 1
ATOM 1497 C CA . THR A 1 186 ? -16.319 12.082 11.702 1.00 91.69 186 THR A CA 1
ATOM 1498 C C . THR A 1 186 ? -16.013 11.025 12.768 1.00 91.69 186 THR A C 1
ATOM 1500 O O . THR A 1 186 ? -16.816 10.759 13.669 1.00 91.69 186 THR A O 1
ATOM 1503 N N . PHE A 1 187 ? -14.797 10.465 12.748 1.00 93.81 187 PHE A N 1
ATOM 1504 C CA . PHE A 1 187 ? -14.350 9.527 13.785 1.00 93.81 187 PHE A CA 1
ATOM 1505 C C . PHE A 1 187 ? -14.520 10.105 15.204 1.00 93.81 187 PHE A C 1
ATOM 1507 O O . PHE A 1 187 ? -14.958 9.413 16.120 1.00 93.81 187 PHE A O 1
ATOM 1514 N N . ASN A 1 188 ? -14.238 11.399 15.389 1.00 95.00 188 ASN A N 1
ATOM 1515 C CA . ASN A 1 188 ? -14.396 12.070 16.679 1.00 95.00 188 ASN A CA 1
ATOM 1516 C C . ASN A 1 188 ? -15.865 12.137 17.126 1.00 95.00 188 ASN A C 1
ATOM 1518 O O . ASN A 1 188 ? -16.166 11.851 18.283 1.00 95.00 188 ASN A O 1
ATOM 1522 N N . GLU A 1 189 ? -16.778 12.480 16.219 1.00 94.44 189 GLU A N 1
ATOM 1523 C CA . GLU A 1 189 ? -18.212 12.552 16.518 1.00 94.44 189 GLU A CA 1
ATOM 1524 C C . GLU A 1 189 ? -18.780 11.181 16.876 1.00 94.44 189 GLU A C 1
ATOM 1526 O O . GLU A 1 189 ? -19.543 11.077 17.837 1.00 94.44 189 GLU A O 1
ATOM 1531 N N . LYS A 1 190 ? -18.344 10.112 16.193 1.00 95.12 190 LYS A N 1
ATOM 1532 C CA . LYS A 1 190 ? -18.733 8.735 16.539 1.00 95.12 190 LYS A CA 1
ATOM 1533 C C . LYS A 1 190 ? -18.296 8.366 17.964 1.00 95.12 190 LYS A C 1
ATOM 1535 O O . LYS A 1 190 ? -19.079 7.800 18.727 1.00 95.12 190 LYS A O 1
ATOM 1540 N N . ILE A 1 191 ? -17.078 8.739 18.370 1.00 96.06 191 ILE A N 1
ATOM 1541 C CA . ILE A 1 191 ? -16.591 8.504 19.742 1.00 96.06 191 ILE A CA 1
ATOM 1542 C C . ILE A 1 191 ? -17.412 9.306 20.764 1.00 96.06 191 ILE A C 1
ATOM 1544 O O . ILE A 1 191 ? -17.833 8.757 21.786 1.00 96.06 191 ILE A O 1
ATOM 1548 N N . VAL A 1 192 ? -17.655 10.595 20.497 1.00 95.38 192 VAL A N 1
ATOM 1549 C CA . VAL A 1 192 ? -18.455 11.474 21.368 1.00 95.38 192 VAL A CA 1
ATOM 1550 C C . VAL A 1 192 ? -19.874 10.931 21.533 1.00 95.38 192 VAL A C 1
ATOM 1552 O O . VAL A 1 192 ? -20.374 10.876 22.656 1.00 95.38 192 VAL A O 1
ATOM 1555 N N . PHE A 1 193 ? -20.498 10.464 20.452 1.00 94.75 193 PHE A N 1
ATOM 1556 C CA . PHE A 1 193 ? -21.830 9.871 20.487 1.00 94.75 193 PHE A CA 1
ATOM 1557 C C . PHE A 1 193 ? -21.869 8.619 21.371 1.00 94.75 193 PHE A C 1
ATOM 1559 O O . PHE A 1 193 ? -22.696 8.535 22.282 1.00 94.75 193 PHE A O 1
ATOM 1566 N N . CYS A 1 194 ? -20.943 7.675 21.165 1.00 94.31 194 CYS A N 1
ATOM 1567 C CA . CYS A 1 194 ? -20.852 6.459 21.977 1.00 94.31 194 CYS A CA 1
ATOM 1568 C C . CYS A 1 194 ? -20.605 6.765 23.461 1.00 94.31 194 CYS A C 1
ATOM 1570 O O . CYS A 1 194 ? -21.150 6.086 24.333 1.00 94.31 194 CYS A O 1
ATOM 1572 N N . ARG A 1 195 ? -19.812 7.801 23.761 1.00 95.44 195 ARG A N 1
ATOM 1573 C CA . ARG A 1 195 ? -19.563 8.270 25.130 1.00 95.44 195 ARG A CA 1
ATOM 1574 C C . ARG A 1 195 ? -20.821 8.858 25.768 1.00 95.44 195 ARG A C 1
ATOM 1576 O O . ARG A 1 195 ? -21.185 8.446 26.868 1.00 95.44 195 ARG A O 1
ATOM 1583 N N . ASN A 1 196 ? -21.459 9.821 25.107 1.00 94.56 196 ASN A N 1
ATOM 1584 C CA . ASN A 1 196 ? -22.597 10.562 25.657 1.00 94.56 196 ASN A CA 1
ATOM 1585 C C . ASN A 1 196 ? -23.800 9.645 25.900 1.00 94.56 196 ASN A C 1
ATOM 1587 O O . ASN A 1 196 ? -24.452 9.744 26.937 1.00 94.56 196 ASN A O 1
ATOM 1591 N N . ASN A 1 197 ? -24.022 8.694 24.993 1.00 93.25 197 ASN A N 1
ATOM 1592 C CA . ASN A 1 197 ? -25.096 7.709 25.089 1.00 93.25 197 ASN A CA 1
ATOM 1593 C C . ASN A 1 197 ? -24.714 6.452 25.889 1.00 93.25 197 ASN A C 1
ATOM 1595 O O . ASN A 1 197 ? -25.492 5.505 25.951 1.00 93.25 197 ASN A O 1
ATOM 1599 N N . LYS A 1 198 ? -23.525 6.426 26.514 1.00 92.81 198 LYS A N 1
ATOM 1600 C CA . LYS A 1 198 ? -23.027 5.308 27.339 1.00 92.81 198 LYS A CA 1
ATOM 1601 C C . LYS A 1 198 ? -23.037 3.947 26.621 1.00 92.81 198 LYS A C 1
ATOM 1603 O O . LYS A 1 198 ? -23.157 2.915 27.275 1.00 92.81 198 LYS A O 1
ATOM 1608 N N . LEU A 1 199 ? -22.860 3.940 25.298 1.00 90.19 199 LEU A N 1
ATOM 1609 C CA . LEU A 1 199 ? -22.809 2.713 24.491 1.00 90.19 199 LEU A CA 1
ATOM 1610 C C . LEU A 1 199 ? -21.540 1.898 24.766 1.00 90.19 199 LEU A C 1
ATOM 1612 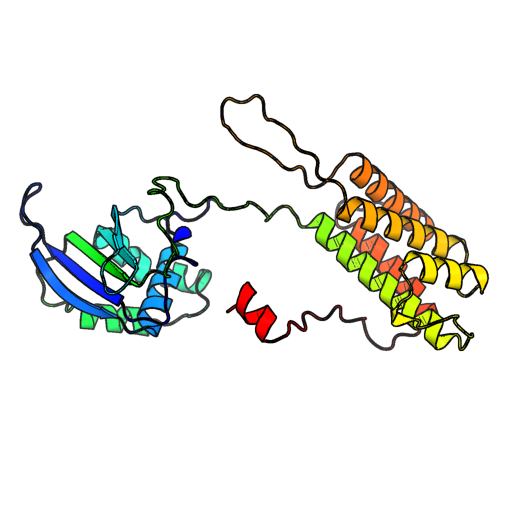O O . LEU A 1 199 ? -21.522 0.688 24.578 1.00 90.19 199 LEU A O 1
ATOM 1616 N N . LEU A 1 200 ? -20.477 2.560 25.236 1.00 89.88 200 LEU A N 1
ATOM 1617 C CA . LEU A 1 200 ? -19.209 1.935 25.598 1.00 89.88 200 LEU A CA 1
ATOM 1618 C C . LEU A 1 200 ? -18.730 2.424 26.967 1.00 89.88 200 LEU A C 1
ATOM 1620 O O . LEU A 1 200 ? -18.968 3.562 27.379 1.00 89.88 200 LEU A O 1
ATOM 1624 N N . LYS A 1 201 ? -17.983 1.567 27.671 1.00 86.81 201 LYS A N 1
ATOM 1625 C CA . LYS A 1 201 ? -17.348 1.921 28.949 1.00 86.81 201 LYS A CA 1
ATOM 1626 C C . LYS A 1 201 ? -16.309 3.026 28.729 1.00 86.81 201 LYS A C 1
ATOM 1628 O O . LYS A 1 201 ? -15.517 2.956 27.794 1.00 86.81 201 LYS A O 1
ATOM 1633 N N . MET A 1 202 ? -16.213 3.983 29.657 1.00 89.69 202 MET A N 1
ATOM 1634 C CA . MET A 1 202 ? -15.279 5.120 29.541 1.00 89.69 202 MET A CA 1
ATOM 1635 C C . MET A 1 202 ? -13.818 4.688 29.322 1.00 89.69 202 MET A C 1
ATOM 1637 O O . MET A 1 202 ? -13.094 5.294 28.542 1.00 89.69 202 MET A O 1
ATOM 1641 N N . LYS A 1 203 ? -13.384 3.596 29.966 1.00 85.50 203 LYS A N 1
ATOM 1642 C CA . LYS A 1 203 ? -12.028 3.054 29.773 1.00 85.50 203 LYS A CA 1
ATOM 1643 C C . LYS A 1 203 ? -11.760 2.626 28.322 1.00 85.50 203 LYS A C 1
ATOM 1645 O O . LYS A 1 203 ? -10.644 2.801 27.852 1.00 85.50 203 LYS A O 1
ATOM 1650 N N . LEU A 1 204 ? -12.768 2.083 27.639 1.00 87.38 204 LEU A N 1
ATOM 1651 C CA . LEU A 1 204 ? -12.684 1.667 26.239 1.00 87.38 204 LEU A CA 1
ATOM 1652 C C . LEU A 1 204 ? -12.720 2.886 25.309 1.00 87.38 204 LEU A C 1
ATOM 1654 O O . LEU A 1 204 ? -11.879 3.000 24.424 1.00 87.38 204 LEU A O 1
ATOM 1658 N N . ILE A 1 205 ? -13.604 3.852 25.591 1.00 92.62 205 ILE A N 1
ATOM 1659 C CA . ILE A 1 205 ? -13.648 5.149 24.893 1.00 92.62 205 ILE A CA 1
ATOM 1660 C C . ILE A 1 205 ? -12.281 5.840 24.909 1.00 92.62 205 ILE A C 1
ATOM 1662 O O . ILE A 1 205 ? -11.835 6.318 23.872 1.00 92.62 205 ILE A O 1
ATOM 1666 N N . ASN A 1 206 ? -11.586 5.851 26.050 1.00 92.69 206 ASN A N 1
ATOM 1667 C CA . ASN A 1 206 ? -10.262 6.468 26.156 1.00 92.69 206 ASN A CA 1
ATOM 1668 C C . ASN A 1 206 ? -9.229 5.810 25.225 1.00 92.69 206 ASN A C 1
ATOM 1670 O O . ASN A 1 206 ? -8.445 6.516 24.599 1.00 92.69 206 ASN A O 1
ATOM 1674 N N . ILE A 1 207 ? -9.242 4.479 25.094 1.00 92.12 207 ILE A N 1
ATOM 1675 C CA . ILE A 1 207 ? -8.326 3.762 24.190 1.00 92.12 207 ILE A CA 1
ATOM 1676 C C . ILE A 1 207 ? -8.644 4.074 22.728 1.00 92.12 207 ILE A C 1
ATOM 1678 O O . ILE A 1 207 ? -7.736 4.323 21.938 1.00 92.12 207 ILE A O 1
ATOM 1682 N N . VAL A 1 208 ? -9.929 4.113 22.373 1.00 93.62 208 VAL A N 1
ATOM 1683 C CA . VAL A 1 208 ? -10.362 4.499 21.025 1.00 93.62 208 VAL A CA 1
ATOM 1684 C C . VAL A 1 208 ? -9.943 5.942 20.713 1.00 93.62 208 VAL A C 1
ATOM 1686 O O . VAL A 1 208 ? -9.485 6.230 19.608 1.00 93.62 208 VAL A O 1
ATOM 1689 N N . TRP A 1 209 ? -10.008 6.840 21.699 1.00 95.38 209 TRP A N 1
ATOM 1690 C CA . TRP A 1 209 ? -9.533 8.219 21.566 1.00 95.38 209 TRP A CA 1
ATOM 1691 C C . TRP A 1 209 ? -8.022 8.302 21.314 1.00 95.38 209 TRP A C 1
ATOM 1693 O O . TRP A 1 209 ? -7.587 9.078 20.461 1.00 95.38 209 TRP A O 1
ATOM 1703 N N . LEU A 1 210 ? -7.225 7.484 22.014 1.00 94.25 210 LEU A N 1
ATOM 1704 C CA . LEU A 1 210 ? -5.781 7.374 21.775 1.00 94.25 210 LEU A CA 1
ATOM 1705 C C . LEU A 1 210 ? -5.494 6.917 20.340 1.00 94.25 210 LEU A C 1
ATOM 1707 O O . LEU A 1 210 ? -4.685 7.542 19.659 1.00 94.25 210 LEU A O 1
ATOM 1711 N N . LEU A 1 211 ? -6.198 5.889 19.852 1.00 93.31 211 LEU A N 1
ATOM 1712 C CA . LEU A 1 211 ? -6.044 5.403 18.476 1.00 93.31 211 LEU A CA 1
ATOM 1713 C C . LEU A 1 211 ? -6.437 6.469 17.438 1.00 93.31 211 LEU A C 1
ATOM 1715 O O . LEU A 1 211 ? -5.741 6.643 16.440 1.00 93.31 211 LEU A O 1
ATOM 1719 N N . LYS A 1 212 ? -7.509 7.232 17.688 1.00 94.31 212 LYS A N 1
ATOM 1720 C CA . LYS A 1 212 ? -7.913 8.361 16.835 1.00 94.31 212 LYS A CA 1
ATOM 1721 C C . LYS A 1 212 ? -6.832 9.439 16.762 1.00 94.31 212 LYS A C 1
ATOM 1723 O O . LYS A 1 212 ? -6.537 9.939 15.680 1.00 94.31 212 LYS A O 1
ATOM 1728 N N . ASN A 1 213 ? -6.234 9.802 17.895 1.00 91.69 213 ASN A N 1
ATOM 1729 C CA . ASN A 1 213 ? -5.146 10.779 17.914 1.00 91.69 213 ASN A CA 1
ATOM 1730 C C . ASN A 1 213 ? -3.916 10.234 17.179 1.00 91.69 213 ASN A C 1
ATOM 1732 O O . ASN A 1 213 ? -3.302 10.959 16.403 1.00 91.69 213 ASN A O 1
ATOM 1736 N N . LEU A 1 214 ? -3.620 8.943 17.345 1.00 90.81 214 LEU A N 1
ATOM 1737 C CA . LEU A 1 214 ? -2.527 8.274 16.651 1.00 90.81 214 LEU A CA 1
ATOM 1738 C C . LEU A 1 214 ? -2.696 8.296 15.126 1.00 90.81 214 LEU A C 1
ATOM 1740 O O . LEU A 1 214 ? -1.743 8.615 14.421 1.00 90.81 214 LEU A O 1
ATOM 1744 N N . ARG A 1 215 ? -3.908 8.026 14.619 1.00 90.44 215 ARG A N 1
ATOM 1745 C CA . ARG A 1 215 ? -4.250 8.161 13.191 1.00 90.44 215 ARG A CA 1
ATOM 1746 C C . ARG A 1 215 ? -3.962 9.569 12.678 1.00 90.44 215 ARG A C 1
ATOM 1748 O O . ARG A 1 215 ? -3.373 9.710 11.613 1.00 90.44 215 ARG A O 1
ATOM 1755 N N . ASN A 1 216 ? -4.366 10.597 13.423 1.00 88.25 216 ASN A N 1
ATOM 1756 C CA . ASN A 1 216 ? -4.141 11.984 13.019 1.00 88.25 216 ASN A CA 1
ATOM 1757 C C . ASN A 1 216 ? -2.639 12.299 12.929 1.00 88.25 216 ASN A C 1
ATOM 1759 O O . ASN A 1 216 ? -2.188 12.857 11.933 1.00 88.25 216 ASN A O 1
ATOM 1763 N N . GLU A 1 217 ? -1.843 11.892 13.920 1.00 87.00 217 GLU A N 1
ATOM 1764 C CA . GLU A 1 217 ? -0.386 12.078 13.865 1.00 87.00 217 GLU A CA 1
ATOM 1765 C C . GLU A 1 217 ? 0.250 11.297 12.703 1.00 87.00 217 GLU A C 1
ATOM 1767 O O . GLU A 1 217 ? 1.100 11.834 11.989 1.00 87.00 217 GLU A O 1
ATOM 1772 N N . ALA A 1 218 ? -0.219 10.068 12.451 1.00 84.50 218 ALA A N 1
ATOM 1773 C CA . ALA A 1 218 ? 0.197 9.244 11.317 1.00 84.50 218 ALA A CA 1
ATOM 1774 C C . ALA A 1 218 ? -0.229 9.823 9.950 1.00 84.50 218 ALA A C 1
ATOM 1776 O O . ALA A 1 218 ? 0.377 9.485 8.934 1.00 84.50 218 ALA A O 1
ATOM 1777 N N . ALA A 1 219 ? -1.202 10.732 9.893 1.00 79.81 219 ALA A N 1
ATOM 1778 C CA . ALA A 1 219 ? -1.623 11.391 8.656 1.00 79.81 219 ALA A CA 1
ATOM 1779 C C . ALA A 1 219 ? -0.914 12.736 8.395 1.00 79.81 219 ALA A C 1
ATOM 1781 O O . ALA A 1 219 ? -0.782 13.125 7.239 1.00 79.81 219 ALA A O 1
ATOM 1782 N N . HIS A 1 220 ? -0.453 13.451 9.432 1.00 70.25 220 HIS A N 1
ATOM 1783 C CA . HIS A 1 220 ? -0.090 14.873 9.297 1.00 70.25 220 HIS A CA 1
ATOM 1784 C C . HIS A 1 220 ? 1.408 15.225 9.361 1.00 70.25 220 HIS A C 1
ATOM 1786 O O . HIS A 1 220 ? 1.771 16.286 8.861 1.00 70.25 220 HIS A O 1
ATOM 1792 N N . GLN A 1 221 ? 2.288 14.413 9.967 1.00 60.16 221 GLN A N 1
ATOM 1793 C CA . GLN A 1 221 ? 3.692 14.822 10.194 1.00 60.16 221 GLN A CA 1
ATOM 1794 C C . GLN A 1 221 ? 4.732 13.904 9.537 1.00 60.16 221 GLN A C 1
ATOM 1796 O O . GLN A 1 221 ? 4.805 12.722 9.881 1.00 60.16 221 GLN A O 1
ATOM 1801 N N . PHE A 1 222 ? 5.577 14.477 8.673 1.00 61.53 222 PHE A N 1
ATOM 1802 C CA . PHE A 1 222 ? 6.834 13.893 8.192 1.00 61.53 222 PHE A CA 1
ATOM 1803 C C . PHE A 1 222 ? 8.009 14.642 8.831 1.00 61.53 222 PHE A C 1
ATOM 1805 O O . PHE A 1 222 ? 7.980 15.869 8.916 1.00 61.53 222 PHE A O 1
ATOM 1812 N N . SER A 1 223 ? 9.025 13.917 9.292 1.00 59.59 223 SER A N 1
ATOM 1813 C CA . SER A 1 223 ? 10.293 14.504 9.737 1.00 59.59 223 SER A CA 1
ATOM 1814 C C . SER A 1 223 ? 11.324 14.347 8.629 1.00 59.59 223 SER A C 1
ATOM 1816 O O . SER A 1 223 ? 11.600 13.223 8.206 1.00 59.59 223 SER A O 1
ATOM 1818 N N . PHE A 1 224 ? 11.860 15.476 8.178 1.00 60.78 224 PHE A N 1
ATOM 1819 C CA . PHE A 1 224 ? 12.949 15.546 7.215 1.00 60.78 224 PHE A CA 1
ATOM 1820 C C . PHE A 1 224 ? 14.255 15.711 7.981 1.00 60.78 224 PHE A C 1
ATOM 1822 O O . PHE A 1 224 ? 14.351 16.601 8.828 1.00 60.78 224 PHE A O 1
ATOM 1829 N N . GLU A 1 225 ? 15.242 14.876 7.686 1.00 57.34 225 GLU A N 1
ATOM 1830 C CA . GLU A 1 225 ? 16.608 15.084 8.154 1.00 57.34 225 GLU A CA 1
ATOM 1831 C C . GLU A 1 225 ? 17.506 15.324 6.944 1.00 57.34 225 GLU A C 1
ATOM 1833 O O . GLU A 1 225 ? 17.412 14.630 5.930 1.00 57.34 225 GLU A O 1
ATOM 1838 N N . ILE A 1 226 ? 18.327 16.368 7.041 1.00 55.31 226 ILE A N 1
ATOM 1839 C CA . ILE A 1 226 ? 19.428 16.596 6.113 1.00 55.31 226 ILE A CA 1
ATOM 1840 C C . ILE A 1 226 ? 20.578 15.772 6.679 1.00 55.31 226 ILE A C 1
ATOM 1842 O O . ILE A 1 226 ? 20.991 16.013 7.813 1.00 55.31 226 ILE A O 1
ATOM 1846 N N . ASP A 1 227 ? 21.035 14.772 5.934 1.00 50.53 227 ASP A N 1
ATOM 1847 C CA . ASP A 1 227 ? 22.283 14.102 6.274 1.00 50.53 227 ASP A CA 1
ATOM 1848 C C . ASP A 1 227 ? 23.439 15.049 5.910 1.00 50.53 227 ASP A C 1
ATOM 1850 O O . ASP A 1 227 ? 23.498 15.560 4.793 1.00 50.53 227 ASP A O 1
ATOM 1854 N N . ASP A 1 228 ? 24.333 15.327 6.863 1.00 51.94 228 ASP A N 1
ATOM 1855 C CA . ASP A 1 228 ? 25.512 16.186 6.659 1.00 51.94 228 ASP A CA 1
ATOM 1856 C C . ASP A 1 228 ? 26.602 15.476 5.824 1.00 51.94 228 ASP A C 1
ATOM 1858 O O . ASP A 1 228 ? 27.659 16.049 5.533 1.00 51.94 228 ASP A O 1
ATOM 1862 N N . SER A 1 229 ? 26.377 14.212 5.442 1.00 53.12 229 SER A N 1
ATOM 1863 C CA . SER A 1 229 ? 27.230 13.493 4.503 1.00 53.12 229 SER A CA 1
ATOM 1864 C C . SER A 1 229 ? 27.082 14.074 3.087 1.00 53.12 229 SER A C 1
ATOM 1866 O O . SER A 1 229 ? 26.019 14.513 2.668 1.00 53.12 229 SER A O 1
ATOM 1868 N N . SER A 1 230 ? 28.182 14.153 2.336 1.00 48.22 230 SER A N 1
ATOM 1869 C CA . SER A 1 230 ? 28.315 14.929 1.091 1.00 48.22 230 SER A CA 1
ATOM 1870 C C . SER A 1 230 ? 27.512 14.418 -0.124 1.00 48.22 230 SER A C 1
ATOM 1872 O O . SER A 1 230 ? 27.858 14.734 -1.263 1.00 48.22 230 SER A O 1
ATOM 1874 N N . GLU A 1 231 ? 26.459 13.634 0.087 1.00 51.62 231 GLU A N 1
ATOM 1875 C CA . GLU A 1 231 ? 25.514 13.207 -0.940 1.00 51.62 231 GLU A CA 1
ATOM 1876 C C . GLU A 1 231 ? 24.168 13.900 -0.713 1.00 51.62 231 GLU A C 1
ATOM 1878 O O . GLU A 1 231 ? 23.646 13.946 0.393 1.00 51.62 231 GLU A O 1
ATOM 1883 N N . SER A 1 232 ? 23.591 14.463 -1.776 1.00 56.75 232 SER A N 1
ATOM 1884 C CA . SER A 1 232 ? 22.282 15.122 -1.766 1.00 56.75 232 SER A CA 1
ATOM 1885 C C . SER A 1 232 ? 21.145 14.106 -1.569 1.00 56.75 232 SER A C 1
ATOM 1887 O O . SER A 1 232 ? 20.374 13.842 -2.493 1.00 56.75 232 SER A O 1
ATOM 1889 N N . HIS A 1 233 ? 21.075 13.494 -0.392 1.00 54.41 233 HIS A N 1
ATOM 1890 C CA . HIS A 1 233 ? 20.070 12.523 0.011 1.00 54.41 233 HIS A CA 1
ATOM 1891 C C . HIS A 1 233 ? 19.158 13.151 1.072 1.00 54.41 233 HIS A C 1
ATOM 1893 O O . HIS A 1 233 ? 19.620 13.688 2.076 1.00 54.41 233 HIS A O 1
ATOM 1899 N N . LEU A 1 234 ? 17.847 13.101 0.830 1.00 58.69 234 LEU A N 1
ATOM 1900 C CA . LEU A 1 234 ? 16.826 13.572 1.761 1.00 58.69 234 LEU A CA 1
ATOM 1901 C C . LEU A 1 234 ? 16.119 12.348 2.342 1.00 58.69 234 LEU A C 1
ATOM 1903 O O . LEU A 1 234 ? 15.348 11.691 1.643 1.00 58.69 234 LEU A O 1
ATOM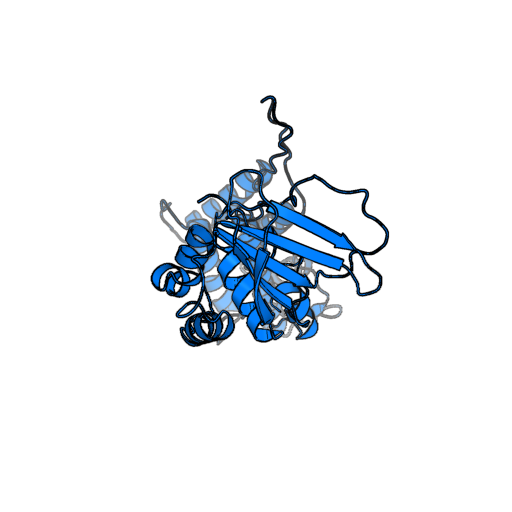 1907 N N . GLU A 1 235 ? 16.381 12.042 3.613 1.00 63.22 235 GLU A N 1
ATOM 1908 C CA . GLU A 1 235 ? 15.706 10.942 4.297 1.00 63.22 235 GLU A CA 1
ATOM 1909 C C . GLU A 1 235 ? 14.428 11.444 4.972 1.00 63.22 235 GLU A C 1
ATOM 1911 O O . GLU A 1 235 ? 14.419 12.431 5.716 1.00 63.22 235 GLU A O 1
ATOM 1916 N N . ILE A 1 236 ? 13.328 10.733 4.732 1.00 63.97 236 ILE A N 1
ATOM 1917 C CA . ILE A 1 236 ? 12.079 10.940 5.456 1.00 63.97 236 ILE A CA 1
ATOM 1918 C C . ILE A 1 236 ? 11.994 9.869 6.532 1.00 63.97 236 ILE A C 1
ATOM 1920 O O . ILE A 1 236 ? 11.741 8.700 6.238 1.00 63.97 236 ILE A O 1
ATOM 1924 N N . LYS A 1 237 ? 12.124 10.268 7.799 1.00 66.19 237 LYS A N 1
ATOM 1925 C CA . LYS A 1 237 ? 11.846 9.344 8.900 1.00 66.19 237 LYS A CA 1
ATOM 1926 C C . LYS A 1 237 ? 10.342 9.058 8.947 1.00 66.19 237 LYS A C 1
ATOM 1928 O O . LYS A 1 237 ? 9.553 9.994 9.118 1.00 66.19 237 LYS A O 1
ATOM 1933 N N . PRO A 1 238 ? 9.911 7.784 8.856 1.00 62.59 238 PRO A N 1
ATOM 1934 C CA . PRO A 1 238 ? 8.488 7.442 8.850 1.00 62.59 238 PRO A CA 1
ATOM 1935 C C . PRO A 1 238 ? 7.824 7.713 10.208 1.00 62.59 238 PRO A C 1
ATOM 1937 O O . PRO A 1 238 ? 6.607 7.898 10.290 1.00 62.59 238 PRO A O 1
ATOM 1940 N N . VAL A 1 239 ? 8.605 7.777 11.290 1.00 71.31 239 VAL A N 1
ATOM 1941 C CA . VAL A 1 239 ? 8.101 7.942 12.654 1.00 71.31 239 VAL A CA 1
ATOM 1942 C C . VAL A 1 239 ? 8.703 9.189 13.294 1.00 71.31 239 VAL A C 1
ATOM 1944 O O . VAL A 1 239 ? 9.879 9.202 13.645 1.00 71.31 239 VAL A O 1
ATOM 1947 N N . SER A 1 240 ? 7.875 10.217 13.497 1.00 78.38 240 SER A N 1
ATOM 1948 C CA . SER A 1 240 ? 8.246 11.370 14.322 1.00 78.38 240 SER A CA 1
ATOM 1949 C C . SER A 1 240 ? 8.299 10.981 15.803 1.00 78.38 240 SER A C 1
ATOM 1951 O O . SER A 1 240 ? 7.639 10.031 16.233 1.00 78.38 240 SER A O 1
ATOM 1953 N N . GLU A 1 241 ? 9.032 11.738 16.622 1.00 81.88 241 GLU A N 1
ATOM 1954 C CA . GLU A 1 241 ? 9.079 11.505 18.074 1.00 81.88 241 GLU A CA 1
ATOM 1955 C C . GLU A 1 241 ? 7.674 11.518 18.696 1.00 81.88 241 GLU A C 1
ATOM 1957 O O . GLU A 1 241 ? 7.324 10.651 19.499 1.00 81.88 241 GLU A O 1
ATOM 1962 N N . LYS A 1 242 ? 6.826 12.444 18.243 1.00 83.94 242 LYS A N 1
ATOM 1963 C CA . LYS A 1 242 ? 5.430 12.547 18.669 1.00 83.94 242 LYS A CA 1
ATOM 1964 C C . LYS A 1 242 ? 4.623 11.294 18.315 1.00 83.94 242 LYS A C 1
ATOM 1966 O O . LYS A 1 242 ? 3.895 10.781 19.167 1.00 83.94 242 LYS A O 1
ATOM 1971 N N . LEU A 1 243 ? 4.790 10.760 17.101 1.00 85.50 243 LEU A N 1
ATOM 1972 C CA . LEU A 1 243 ? 4.143 9.512 16.695 1.00 85.50 243 LEU A CA 1
ATOM 1973 C C . LEU A 1 243 ? 4.647 8.332 17.538 1.00 85.50 243 LEU A C 1
ATOM 1975 O O . LEU A 1 243 ? 3.844 7.540 18.026 1.00 85.50 243 LEU A O 1
ATOM 1979 N N . LEU A 1 244 ? 5.957 8.243 17.785 1.00 87.38 244 LEU A N 1
ATOM 1980 C CA . LEU A 1 244 ? 6.550 7.189 18.612 1.00 87.38 244 LEU A CA 1
ATOM 1981 C C . LEU A 1 244 ? 6.015 7.206 20.050 1.00 87.38 244 LEU A C 1
ATOM 1983 O O . LEU A 1 244 ? 5.718 6.148 20.615 1.00 87.38 244 LEU A O 1
ATOM 1987 N N . VAL A 1 245 ? 5.898 8.392 20.652 1.00 90.56 245 VAL A N 1
ATOM 1988 C CA . VAL A 1 245 ? 5.310 8.567 21.987 1.00 90.56 245 VAL A CA 1
ATOM 1989 C C . VAL A 1 245 ? 3.857 8.094 21.989 1.00 90.56 245 VAL A C 1
ATOM 1991 O O . VAL A 1 245 ? 3.494 7.289 22.848 1.00 90.56 245 VAL A O 1
ATOM 1994 N N . GLY A 1 246 ? 3.067 8.490 20.987 1.00 90.69 246 GLY A N 1
ATOM 1995 C CA . GLY A 1 246 ? 1.683 8.042 20.835 1.00 90.69 246 GLY A CA 1
ATOM 1996 C C . GLY A 1 246 ? 1.551 6.520 20.697 1.00 90.69 246 GLY A C 1
ATOM 1997 O O . GLY A 1 246 ? 0.712 5.913 21.364 1.00 90.69 246 GLY A O 1
ATOM 1998 N N . ILE A 1 247 ? 2.410 5.873 19.895 1.00 90.38 247 ILE A N 1
ATOM 1999 C CA . ILE A 1 247 ? 2.418 4.406 19.735 1.00 90.38 247 ILE A CA 1
ATOM 2000 C C . ILE A 1 247 ? 2.680 3.741 21.091 1.00 90.38 247 ILE A C 1
ATOM 2002 O O . ILE A 1 247 ? 1.961 2.822 21.492 1.00 90.38 247 ILE A O 1
ATOM 2006 N N . LYS A 1 248 ? 3.700 4.212 21.821 1.00 91.88 248 LYS A N 1
ATOM 2007 C CA . LYS A 1 248 ? 4.064 3.673 23.140 1.00 91.88 248 LYS A CA 1
ATOM 2008 C C . LYS A 1 248 ? 2.928 3.835 24.147 1.00 91.88 248 LYS A C 1
ATOM 2010 O O . LYS A 1 248 ? 2.688 2.917 24.931 1.00 91.88 248 LYS A O 1
ATOM 2015 N N . GLU A 1 249 ? 2.252 4.979 24.145 1.00 94.50 249 GLU A N 1
ATOM 2016 C CA . GLU A 1 249 ? 1.126 5.258 25.036 1.00 94.50 249 GLU A CA 1
ATOM 2017 C C . GLU A 1 249 ? -0.070 4.342 24.746 1.00 94.50 249 GLU A C 1
ATOM 2019 O O . GLU A 1 249 ? -0.600 3.712 25.667 1.00 94.50 249 GLU A O 1
ATOM 2024 N N . PHE A 1 250 ? -0.449 4.201 23.472 1.00 93.50 250 PHE A N 1
ATOM 2025 C CA . PHE A 1 250 ? -1.523 3.303 23.050 1.00 93.50 250 PHE A CA 1
ATOM 2026 C C . PHE A 1 250 ? -1.246 1.850 23.466 1.00 93.50 250 PHE A C 1
ATOM 2028 O O . PHE A 1 250 ? -2.077 1.227 24.133 1.00 93.50 250 PHE A O 1
ATOM 2035 N N . VAL A 1 251 ? -0.053 1.333 23.140 1.00 90.94 251 VAL A N 1
ATOM 2036 C CA . VAL A 1 251 ? 0.346 -0.049 23.455 1.00 90.94 251 VAL A CA 1
ATOM 2037 C C . VAL A 1 251 ? 0.344 -0.288 24.961 1.00 90.94 251 VAL A C 1
ATOM 2039 O O . VAL A 1 251 ? -0.313 -1.214 25.426 1.00 90.94 251 VAL A O 1
ATOM 2042 N N . LYS A 1 252 ? 0.997 0.572 25.755 1.00 92.50 252 LYS A N 1
ATOM 2043 C CA . LYS A 1 252 ? 1.044 0.407 27.220 1.00 92.50 252 LYS A CA 1
ATOM 2044 C C . LYS A 1 252 ? -0.346 0.435 27.856 1.00 92.50 252 LYS A C 1
ATOM 2046 O O . LYS A 1 252 ? -0.601 -0.293 28.816 1.00 92.50 252 LYS A O 1
ATOM 2051 N N . THR A 1 253 ? -1.245 1.268 27.334 1.00 91.25 253 THR A N 1
ATOM 2052 C CA . THR A 1 253 ? -2.622 1.359 27.834 1.00 91.25 253 THR A CA 1
ATOM 2053 C C . THR A 1 253 ? -3.395 0.069 27.558 1.00 91.25 253 THR A C 1
ATOM 2055 O O . THR A 1 253 ? -4.073 -0.438 28.455 1.00 91.25 253 THR A O 1
ATOM 2058 N N . CYS A 1 254 ? -3.254 -0.501 26.358 1.00 82.81 254 CYS A N 1
ATOM 2059 C CA . CYS A 1 254 ? -3.869 -1.778 26.000 1.00 82.81 254 CYS A CA 1
ATOM 2060 C C . CYS A 1 254 ? -3.267 -2.946 26.787 1.00 82.81 254 CYS A C 1
ATOM 2062 O O . CYS A 1 254 ? -4.010 -3.728 27.374 1.00 82.81 254 CYS A O 1
ATOM 2064 N N . GLU A 1 255 ? -1.939 -3.031 26.880 1.00 85.19 255 GLU A N 1
ATOM 2065 C CA . GLU A 1 255 ? -1.248 -4.077 27.643 1.00 85.19 255 GLU A CA 1
ATOM 2066 C C . GLU A 1 255 ? -1.712 -4.101 29.101 1.00 85.19 255 GLU A C 1
ATOM 2068 O O . GLU A 1 255 ? -2.067 -5.155 29.628 1.00 85.19 255 GLU A O 1
ATOM 2073 N N . LYS A 1 256 ? -1.824 -2.925 29.730 1.00 86.31 256 LYS A N 1
ATOM 2074 C CA . LYS A 1 256 ? -2.356 -2.801 31.090 1.00 86.31 256 LYS A CA 1
ATOM 2075 C C . LYS A 1 256 ? -3.824 -3.224 31.190 1.00 86.31 256 LYS A C 1
ATOM 2077 O O . LYS A 1 256 ? -4.209 -3.822 32.191 1.00 86.31 256 LYS A O 1
ATOM 2082 N N . ARG A 1 257 ? -4.660 -2.882 30.204 1.00 84.31 257 ARG A N 1
ATOM 2083 C CA . ARG A 1 257 ? -6.097 -3.205 30.213 1.00 84.31 257 ARG A CA 1
ATOM 2084 C C . ARG A 1 257 ? -6.354 -4.699 30.061 1.00 84.31 257 ARG A C 1
ATOM 2086 O O . ARG A 1 257 ? -7.207 -5.227 30.766 1.00 84.31 257 ARG A O 1
ATOM 2093 N N . TYR A 1 258 ? -5.646 -5.335 29.137 1.00 77.75 258 TYR A N 1
ATOM 2094 C CA . TYR A 1 258 ? -5.887 -6.719 28.737 1.00 77.75 258 TYR A CA 1
ATOM 2095 C C . TYR A 1 258 ? -4.920 -7.711 29.399 1.00 77.75 258 TYR A C 1
ATOM 2097 O O . TYR A 1 258 ? -4.963 -8.896 29.093 1.00 77.75 258 TYR A O 1
ATOM 2105 N N . GLY A 1 259 ? -4.043 -7.244 30.297 1.00 73.75 259 GLY A N 1
ATOM 2106 C CA . GLY A 1 259 ? -3.063 -8.092 30.981 1.00 73.75 259 GLY A CA 1
ATOM 2107 C C . GLY A 1 259 ? -2.012 -8.687 30.041 1.00 73.75 259 GLY A C 1
ATOM 2108 O O . GLY A 1 259 ? -1.493 -9.767 30.313 1.00 73.75 259 GLY A O 1
ATOM 2109 N N . LEU A 1 260 ? -1.706 -8.013 28.928 1.00 72.50 260 LEU A N 1
ATOM 2110 C CA . LEU A 1 260 ? -0.742 -8.513 27.948 1.00 72.50 260 LEU A CA 1
ATOM 2111 C C . LEU A 1 260 ? 0.676 -8.308 28.469 1.00 72.50 260 LEU A C 1
ATOM 2113 O O . LEU A 1 260 ? 1.046 -7.225 28.927 1.00 72.50 260 LEU A O 1
ATOM 2117 N N . THR A 1 261 ? 1.499 -9.343 28.354 1.00 77.38 261 THR A N 1
ATOM 2118 C CA . THR A 1 261 ? 2.931 -9.224 28.615 1.00 77.38 261 THR A CA 1
ATOM 2119 C C . THR A 1 261 ? 3.589 -8.492 27.449 1.00 77.38 261 THR A C 1
ATOM 2121 O O . THR A 1 261 ? 3.280 -8.769 26.290 1.00 77.38 261 THR A O 1
ATOM 2124 N N . ALA A 1 262 ? 4.511 -7.572 27.739 1.00 75.94 262 ALA A N 1
ATOM 2125 C CA . ALA A 1 262 ? 5.259 -6.856 26.710 1.00 75.94 262 ALA A CA 1
ATOM 2126 C C . ALA A 1 262 ? 6.117 -7.839 25.887 1.00 75.94 262 ALA A C 1
ATOM 2128 O O . ALA A 1 262 ? 7.228 -8.198 26.277 1.00 75.94 262 ALA A O 1
ATOM 2129 N N . ALA A 1 263 ? 5.580 -8.300 24.757 1.00 63.47 263 ALA A N 1
ATOM 2130 C CA . ALA A 1 263 ? 6.260 -9.204 23.836 1.00 63.47 263 ALA A CA 1
ATOM 2131 C C . ALA A 1 263 ? 7.342 -8.468 23.026 1.00 63.47 263 ALA A C 1
ATOM 2133 O O . ALA A 1 263 ? 7.312 -7.247 22.893 1.00 63.47 263 ALA A O 1
ATOM 2134 N N . LYS A 1 264 ? 8.301 -9.201 22.443 1.00 57.28 264 LYS A N 1
ATOM 2135 C CA . LYS A 1 264 ? 9.361 -8.598 21.610 1.00 57.28 264 LYS A CA 1
ATOM 2136 C C . LYS A 1 264 ? 8.885 -8.159 20.216 1.00 57.28 264 LYS A C 1
ATOM 2138 O O . LYS A 1 264 ? 9.527 -7.303 19.622 1.00 57.28 264 LYS A O 1
ATOM 2143 N N . ILE A 1 265 ? 7.787 -8.717 19.698 1.00 61.31 265 ILE A N 1
ATOM 2144 C CA . ILE A 1 265 ? 7.304 -8.494 18.321 1.00 61.31 265 ILE A CA 1
ATOM 2145 C C . ILE A 1 265 ? 5.775 -8.301 18.337 1.00 61.31 265 ILE A C 1
ATOM 2147 O O . ILE A 1 265 ? 5.101 -8.791 19.244 1.00 61.31 265 ILE A O 1
ATOM 2151 N N . HIS A 1 266 ? 5.237 -7.557 17.364 1.00 70.81 266 HIS A N 1
ATOM 2152 C CA . HIS A 1 266 ? 3.796 -7.360 17.112 1.00 70.81 266 HIS A CA 1
ATOM 2153 C C . HIS A 1 266 ? 2.979 -6.792 18.286 1.00 70.81 266 HIS A C 1
ATOM 2155 O O . HIS A 1 266 ? 1.772 -6.996 18.372 1.00 70.81 266 HIS A O 1
ATOM 2161 N N . ARG A 1 267 ? 3.603 -6.035 19.197 1.00 78.75 267 ARG A N 1
ATOM 2162 C CA . ARG A 1 267 ? 2.908 -5.455 20.365 1.00 78.75 267 ARG A CA 1
ATOM 2163 C C . ARG A 1 267 ? 1.710 -4.579 19.986 1.00 78.75 267 ARG A C 1
ATOM 2165 O O . ARG A 1 267 ? 0.694 -4.603 20.677 1.00 78.75 267 ARG A O 1
ATOM 2172 N N . PHE A 1 268 ? 1.843 -3.806 18.906 1.00 82.94 268 PHE A N 1
ATOM 2173 C CA . PHE A 1 268 ? 0.781 -2.932 18.410 1.00 82.94 268 PHE A CA 1
ATOM 2174 C C . PHE A 1 268 ? -0.403 -3.733 17.864 1.00 82.94 268 PHE A C 1
ATOM 2176 O O . PHE A 1 268 ? -1.516 -3.552 18.347 1.00 82.94 268 PHE A O 1
ATOM 2183 N N . ASP A 1 269 ? -0.148 -4.662 16.941 1.00 75.38 269 ASP A N 1
ATOM 2184 C CA . ASP A 1 269 ? -1.173 -5.538 16.361 1.00 75.38 269 ASP A CA 1
ATOM 2185 C C . ASP A 1 269 ? -1.876 -6.376 17.444 1.00 75.38 269 ASP A C 1
ATOM 2187 O O . ASP A 1 269 ? -3.099 -6.385 17.535 1.00 75.38 269 ASP A O 1
ATOM 2191 N N . ASN A 1 270 ? -1.128 -6.966 18.381 1.00 71.25 270 ASN A N 1
ATOM 2192 C CA . ASN A 1 270 ? -1.718 -7.690 19.512 1.00 71.25 270 ASN A CA 1
ATOM 2193 C C . ASN A 1 270 ? -2.625 -6.795 20.373 1.00 71.25 270 ASN A C 1
ATOM 2195 O O . ASN A 1 270 ? -3.723 -7.202 20.749 1.00 71.25 270 ASN A O 1
ATOM 2199 N N . SER A 1 271 ? -2.195 -5.564 20.665 1.00 79.75 271 SER A N 1
ATOM 2200 C CA . SER A 1 271 ? -3.006 -4.587 21.404 1.00 79.75 271 SER A CA 1
ATOM 2201 C C . SER A 1 271 ? -4.281 -4.218 20.642 1.00 79.75 271 SER A C 1
ATOM 2203 O O . SER A 1 271 ? -5.360 -4.136 21.232 1.00 79.75 271 SER A O 1
ATOM 2205 N N . PHE A 1 272 ? -4.159 -4.028 19.327 1.00 84.31 272 PHE A N 1
ATOM 2206 C CA . PHE A 1 272 ? -5.276 -3.736 18.444 1.00 84.31 272 PHE A CA 1
ATOM 2207 C C . PHE A 1 272 ? -6.280 -4.891 18.385 1.00 84.31 272 PHE A C 1
ATOM 2209 O O . PHE A 1 272 ? -7.472 -4.653 18.553 1.00 84.31 272 PHE A O 1
ATOM 2216 N N . ARG A 1 273 ? -5.830 -6.136 18.198 1.00 76.75 273 ARG A N 1
ATOM 2217 C CA . ARG A 1 273 ? -6.712 -7.313 18.116 1.00 76.75 273 ARG A CA 1
ATOM 2218 C C . ARG A 1 273 ? -7.579 -7.462 19.362 1.00 76.75 273 ARG A C 1
ATOM 2220 O O . ARG A 1 273 ? -8.767 -7.745 19.243 1.00 76.75 273 ARG A O 1
ATOM 2227 N N . MET A 1 274 ? -7.015 -7.206 20.543 1.00 80.25 274 MET A N 1
ATOM 2228 C CA . MET A 1 274 ? -7.775 -7.222 21.798 1.00 80.25 274 MET A CA 1
ATOM 2229 C C . MET A 1 274 ? -8.807 -6.091 21.861 1.00 80.25 274 MET A C 1
ATOM 2231 O O . MET A 1 274 ? -9.948 -6.322 22.255 1.00 80.25 274 MET A O 1
ATOM 2235 N N . LEU A 1 275 ? -8.433 -4.882 21.426 1.00 79.88 275 LEU A N 1
ATOM 2236 C CA . LEU A 1 275 ? -9.358 -3.752 21.311 1.00 79.88 275 LEU A CA 1
ATOM 2237 C C . LEU A 1 275 ? -10.509 -4.044 20.339 1.00 79.88 275 LEU A C 1
ATOM 2239 O O . LEU A 1 275 ? -11.664 -3.787 20.668 1.00 79.88 275 LEU A O 1
ATOM 2243 N N . ALA A 1 276 ? -10.202 -4.588 19.163 1.00 79.19 276 ALA A N 1
ATOM 2244 C CA . ALA A 1 276 ? -11.190 -4.975 18.167 1.00 79.19 276 ALA A CA 1
ATOM 2245 C C . ALA A 1 276 ? -12.115 -6.082 18.694 1.00 79.19 276 ALA A C 1
ATOM 2247 O O . ALA A 1 276 ? -13.323 -6.011 18.488 1.00 79.19 276 ALA A O 1
ATOM 2248 N N . GLY A 1 277 ? -11.569 -7.064 19.417 1.00 72.94 277 GLY A N 1
ATOM 2249 C CA . GLY A 1 277 ? -12.348 -8.107 20.084 1.00 72.94 277 GLY A CA 1
ATOM 2250 C C . GLY A 1 277 ? -13.355 -7.535 21.082 1.00 72.94 277 GLY A C 1
ATOM 2251 O O . GLY A 1 277 ? -14.540 -7.843 20.988 1.00 72.94 277 GLY A O 1
ATOM 2252 N N . GLU A 1 278 ? -12.918 -6.639 21.974 1.00 78.69 278 GLU A N 1
ATOM 2253 C CA . GLU A 1 278 ? -13.815 -6.010 22.955 1.00 78.69 278 GLU A CA 1
ATOM 2254 C C . GLU A 1 278 ? -14.872 -5.112 22.284 1.00 78.69 278 GLU A C 1
ATOM 2256 O O . GLU A 1 278 ? -16.035 -5.104 22.684 1.00 78.69 278 GLU A O 1
ATOM 2261 N N . LEU A 1 279 ? -14.507 -4.369 21.235 1.00 79.56 279 LEU A N 1
ATOM 2262 C CA . LEU A 1 279 ? -15.475 -3.577 20.468 1.00 79.56 279 LEU A CA 1
ATOM 2263 C C . LEU A 1 279 ? -16.485 -4.459 19.727 1.00 79.56 279 LEU A C 1
ATOM 2265 O O . LEU A 1 279 ? -17.640 -4.058 19.577 1.00 79.56 279 LEU A O 1
ATOM 2269 N N . ASN A 1 280 ? -16.084 -5.657 19.297 1.00 77.94 280 ASN A N 1
ATOM 2270 C CA . ASN A 1 280 ? -16.988 -6.582 18.629 1.00 77.94 280 ASN A CA 1
ATOM 2271 C C . ASN A 1 280 ? -18.100 -7.095 19.553 1.00 77.94 280 ASN A C 1
ATOM 2273 O O . ASN A 1 280 ? -19.212 -7.309 19.081 1.00 77.94 280 ASN A O 1
ATOM 2277 N N . GLU A 1 281 ? -17.850 -7.226 20.860 1.00 75.81 281 GLU A N 1
ATOM 2278 C CA . GLU A 1 281 ? -18.900 -7.582 21.829 1.00 75.81 281 GLU A CA 1
ATOM 2279 C C . GLU A 1 281 ? -20.063 -6.577 21.802 1.00 75.81 281 GLU A C 1
ATOM 2281 O O . GLU A 1 281 ? -21.222 -6.958 21.955 1.00 75.81 281 GLU A O 1
ATOM 2286 N N . ALA A 1 282 ? -19.766 -5.295 21.559 1.00 74.88 282 ALA A N 1
ATOM 2287 C CA . ALA A 1 282 ? -20.773 -4.244 21.419 1.00 74.88 282 ALA A CA 1
ATOM 2288 C C . ALA A 1 282 ? -21.316 -4.120 19.983 1.00 74.88 282 ALA A C 1
ATOM 2290 O O . ALA A 1 282 ? -22.493 -3.819 19.786 1.00 74.88 282 ALA A O 1
ATOM 2291 N N . ALA A 1 283 ? -20.472 -4.329 18.969 1.00 77.62 283 ALA A N 1
ATOM 2292 C CA . ALA A 1 283 ? -20.853 -4.206 17.561 1.00 77.62 283 ALA A CA 1
ATOM 2293 C C . ALA A 1 283 ? -21.645 -5.416 17.035 1.00 77.62 283 ALA A C 1
ATOM 2295 O O . ALA A 1 283 ? -22.345 -5.292 16.028 1.00 77.62 283 ALA A O 1
ATOM 2296 N N . ASN A 1 284 ? -21.539 -6.566 17.709 1.00 77.19 284 ASN A N 1
ATOM 2297 C CA . ASN A 1 284 ? -22.149 -7.845 17.353 1.00 77.19 284 ASN A CA 1
ATOM 2298 C C . ASN A 1 284 ? -21.968 -8.199 15.866 1.00 77.19 284 ASN A C 1
ATOM 2300 O O . ASN A 1 284 ? -22.932 -8.499 15.156 1.00 77.19 284 ASN A O 1
ATOM 2304 N N . LEU A 1 285 ? -20.736 -8.089 15.360 1.00 70.12 285 LEU A N 1
ATOM 2305 C CA . LEU A 1 285 ? -20.448 -8.431 13.972 1.00 70.12 285 LEU A CA 1
ATOM 2306 C C . LEU A 1 285 ? -20.334 -9.951 13.840 1.00 70.12 285 LEU A C 1
ATOM 2308 O O . LEU A 1 285 ? -19.551 -10.596 14.537 1.00 70.12 285 LEU A O 1
ATOM 2312 N N . THR A 1 286 ? -21.094 -10.514 12.902 1.00 58.47 286 THR A N 1
ATOM 2313 C CA . THR A 1 286 ? -21.033 -11.934 12.527 1.00 58.47 286 THR A CA 1
ATOM 2314 C C . THR A 1 286 ? -19.829 -12.259 11.638 1.00 58.47 286 THR A C 1
ATOM 2316 O O . THR A 1 286 ? -19.457 -13.424 11.519 1.00 58.47 286 THR A O 1
ATOM 2319 N N . GLN A 1 287 ? -19.216 -11.245 11.017 1.00 57.62 287 GLN A N 1
ATOM 2320 C CA . GLN A 1 287 ? -18.049 -11.350 10.136 1.00 57.62 287 GLN A CA 1
ATOM 2321 C C . GLN A 1 287 ? -17.091 -10.166 10.357 1.00 57.62 287 GLN A C 1
ATOM 2323 O O . GLN A 1 287 ? -17.498 -9.107 10.836 1.00 57.62 287 GLN A O 1
ATOM 2328 N N . VAL A 1 288 ? -15.812 -10.342 10.007 1.00 61.84 288 VAL A N 1
ATOM 2329 C CA . VAL A 1 288 ? -14.777 -9.291 10.071 1.00 61.84 288 VAL A CA 1
ATOM 2330 C C . VAL A 1 288 ? -15.168 -8.120 9.162 1.00 61.84 288 VAL A C 1
ATOM 2332 O O . VAL A 1 288 ? -15.610 -8.347 8.034 1.00 61.84 288 VAL A O 1
ATOM 2335 N N . ILE A 1 289 ? -14.978 -6.870 9.612 1.00 60.09 289 ILE A N 1
ATOM 2336 C CA . ILE A 1 289 ? -15.133 -5.708 8.721 1.00 60.09 289 ILE A CA 1
ATOM 2337 C C . ILE A 1 289 ? -14.054 -5.817 7.650 1.00 60.09 289 ILE A C 1
ATOM 2339 O O . ILE A 1 289 ? -12.869 -5.615 7.910 1.00 60.09 289 ILE A O 1
ATOM 2343 N N . THR A 1 290 ? -14.454 -6.156 6.433 1.00 60.91 290 THR A N 1
ATOM 2344 C CA . THR A 1 290 ? -13.512 -6.170 5.322 1.00 60.91 290 THR A CA 1
ATOM 2345 C C . THR A 1 290 ? -13.274 -4.720 4.926 1.00 60.91 290 THR A C 1
ATOM 2347 O O . THR A 1 290 ? -14.154 -4.083 4.351 1.00 60.91 290 THR A O 1
ATOM 2350 N N . LEU A 1 291 ? -12.092 -4.188 5.249 1.00 55.81 291 LEU A N 1
ATOM 2351 C CA . LEU A 1 291 ? -11.582 -2.976 4.611 1.00 55.81 291 LEU A CA 1
ATOM 2352 C C . LEU A 1 291 ? -11.319 -3.345 3.150 1.00 55.81 291 LEU A C 1
ATOM 2354 O O . LEU A 1 291 ? -10.243 -3.823 2.795 1.00 55.81 291 LEU A O 1
ATOM 2358 N N . GLY A 1 292 ? -12.365 -3.281 2.330 1.00 50.72 292 GLY A N 1
ATOM 2359 C CA . GLY A 1 292 ? -12.312 -3.760 0.963 1.00 50.72 292 GLY A CA 1
ATOM 2360 C C . GLY A 1 292 ? -11.252 -3.006 0.173 1.00 50.72 292 GLY A C 1
ATOM 2361 O O . GLY A 1 292 ? -11.367 -1.801 -0.023 1.00 50.72 292 GLY A O 1
ATOM 2362 N N . LYS A 1 293 ? -10.293 -3.743 -0.394 1.00 43.62 293 LYS A N 1
ATOM 2363 C CA . LYS A 1 293 ? -9.660 -3.382 -1.668 1.00 43.62 293 LYS A CA 1
ATOM 2364 C C . LYS A 1 293 ? -10.680 -3.575 -2.801 1.00 43.62 293 LYS A C 1
ATOM 2366 O O . LYS A 1 293 ? -10.441 -4.324 -3.738 1.00 43.62 293 LYS A O 1
ATOM 2371 N N . GLN A 1 294 ? -11.869 -2.987 -2.693 1.00 47.44 294 GLN A N 1
ATOM 2372 C CA . GLN A 1 294 ? -12.750 -2.866 -3.851 1.00 47.44 294 GLN A CA 1
ATOM 2373 C C . GLN A 1 294 ? -12.307 -1.612 -4.582 1.00 47.44 294 GLN A C 1
ATOM 2375 O O . GLN A 1 294 ? -12.897 -0.545 -4.449 1.00 47.44 294 GLN A O 1
ATOM 2380 N N . PHE A 1 295 ? -11.186 -1.731 -5.284 1.00 49.81 295 PHE A N 1
ATOM 2381 C CA . PHE A 1 295 ? -10.797 -0.711 -6.234 1.00 49.81 295 PHE A CA 1
ATOM 2382 C C . PHE A 1 295 ? -11.842 -0.738 -7.356 1.00 49.81 295 PHE A C 1
ATOM 2384 O O . PHE A 1 295 ? -12.106 -1.810 -7.912 1.00 49.81 295 PHE A O 1
ATOM 2391 N N . PRO A 1 296 ? -12.469 0.400 -7.694 1.00 57.53 296 PRO A N 1
ATOM 2392 C CA . PRO A 1 296 ? -13.130 0.531 -8.984 1.00 57.53 296 PRO A CA 1
ATOM 2393 C C . PRO A 1 296 ? -12.169 0.055 -10.079 1.00 57.53 296 PRO A C 1
ATOM 2395 O O . PRO A 1 296 ? -10.970 0.300 -9.969 1.00 57.53 296 PRO A O 1
ATOM 2398 N N . VAL A 1 297 ? -12.670 -0.609 -11.124 1.00 56.38 297 VAL A N 1
ATOM 2399 C CA . VAL A 1 297 ? -11.833 -1.115 -12.235 1.00 56.38 297 VAL A CA 1
ATOM 2400 C C . VAL A 1 297 ? -10.920 -0.013 -12.785 1.00 56.38 297 VAL A C 1
ATOM 2402 O O . VAL A 1 297 ? -9.741 -0.239 -13.032 1.00 56.38 297 VAL A O 1
ATOM 2405 N N . GLU A 1 298 ? -11.449 1.205 -12.860 1.00 60.47 298 GLU A N 1
ATOM 2406 C CA . GLU A 1 298 ? -10.712 2.411 -13.224 1.00 60.47 298 GLU A CA 1
ATOM 2407 C C . GLU A 1 298 ? -9.535 2.690 -12.272 1.00 60.47 298 GLU A C 1
ATOM 2409 O O . GLU A 1 298 ? -8.415 2.885 -12.728 1.00 60.47 298 GLU A O 1
ATOM 2414 N N . LEU A 1 299 ? -9.730 2.605 -10.951 1.00 48.28 299 LEU A N 1
ATOM 2415 C CA . LEU A 1 299 ? -8.653 2.779 -9.972 1.00 48.28 299 LEU A CA 1
ATOM 2416 C C . LEU A 1 299 ? -7.615 1.652 -10.053 1.00 48.28 299 LEU A C 1
ATOM 2418 O O . LEU A 1 299 ? -6.421 1.923 -9.972 1.00 48.28 299 LEU A O 1
ATOM 2422 N N . SER A 1 300 ? -8.051 0.405 -10.249 1.00 50.16 300 SER A N 1
ATOM 2423 C CA . SER A 1 300 ? -7.138 -0.728 -10.436 1.00 50.16 300 SER A CA 1
ATOM 2424 C C . SER A 1 300 ? -6.225 -0.531 -11.641 1.00 50.16 300 SER A C 1
ATOM 2426 O O . SER A 1 300 ? -5.034 -0.809 -11.528 1.00 50.16 300 SER A O 1
ATOM 2428 N N . SER A 1 301 ? -6.748 0.017 -12.742 1.00 53.16 301 SER A N 1
ATOM 2429 C CA . SER A 1 301 ? -5.963 0.246 -13.962 1.00 53.16 301 SER A CA 1
ATOM 2430 C C . SER A 1 301 ? -4.780 1.200 -13.758 1.00 53.16 301 SER A C 1
ATOM 2432 O O . SER A 1 301 ? -3.740 1.051 -14.391 1.00 53.16 301 SER A O 1
ATOM 2434 N N . TYR A 1 302 ? -4.881 2.138 -12.810 1.00 51.81 302 TYR A N 1
ATOM 2435 C CA . TYR A 1 302 ? -3.789 3.064 -12.499 1.00 51.81 302 TYR A CA 1
ATOM 2436 C C . TYR A 1 302 ? -2.692 2.459 -11.615 1.00 51.81 302 TYR A C 1
ATOM 2438 O O . TYR A 1 302 ? -1.559 2.935 -11.646 1.00 51.81 302 TYR A O 1
ATOM 2446 N N . PHE A 1 303 ? -3.015 1.453 -10.795 1.00 45.00 303 PHE A N 1
ATOM 2447 C CA . PHE A 1 303 ? -2.092 0.911 -9.787 1.00 45.00 303 PHE A CA 1
ATOM 2448 C C . PHE A 1 303 ? -1.583 -0.499 -10.100 1.00 45.00 303 PHE A C 1
ATOM 2450 O O . PHE A 1 303 ? -0.498 -0.856 -9.640 1.00 45.00 303 PHE A O 1
ATOM 2457 N N . TYR A 1 304 ? -2.351 -1.295 -10.844 1.00 50.75 304 TYR A N 1
ATOM 2458 C CA . TYR A 1 304 ? -2.106 -2.727 -11.035 1.00 50.75 304 TYR A CA 1
ATOM 2459 C C . TYR A 1 304 ? -2.115 -3.179 -12.501 1.00 50.75 304 TYR A C 1
ATOM 2461 O O . TYR A 1 304 ? -1.569 -4.247 -12.765 1.00 50.75 304 TYR A O 1
ATOM 2469 N N . GLY A 1 305 ? -2.645 -2.363 -13.423 1.00 42.91 305 GLY A N 1
ATOM 2470 C CA . GLY A 1 305 ? -2.842 -2.735 -14.830 1.00 42.91 305 GLY A CA 1
ATOM 2471 C C . GLY A 1 305 ? -4.182 -3.418 -15.045 1.00 42.91 305 GLY A C 1
ATOM 2472 O O . GLY A 1 305 ? -4.299 -4.610 -14.694 1.00 42.91 305 GLY A O 1
#